Protein AF-A0A974BWC4-F1 (afdb_monomer_lite)

Structure (mmCIF, N/CA/C/O backbone):
data_AF-A0A974BWC4-F1
#
_entry.id   AF-A0A974BWC4-F1
#
loop_
_atom_site.group_PDB
_atom_site.id
_atom_site.type_symbol
_atom_site.label_atom_id
_atom_site.label_alt_id
_atom_site.label_comp_id
_atom_site.label_asym_id
_atom_site.label_entity_id
_atom_site.label_seq_id
_atom_site.pdbx_PDB_ins_code
_atom_site.Cartn_x
_atom_site.Cartn_y
_atom_site.Cartn_z
_atom_site.occupancy
_atom_site.B_iso_or_equiv
_atom_site.auth_seq_id
_atom_site.auth_comp_id
_atom_site.auth_asym_id
_atom_site.auth_atom_id
_atom_site.pdbx_PDB_model_num
ATOM 1 N N . MET A 1 1 ? 70.464 2.703 -86.699 1.00 44.09 1 MET A N 1
ATOM 2 C CA . MET A 1 1 ? 68.993 2.586 -86.662 1.00 44.09 1 MET A CA 1
ATOM 3 C C . MET A 1 1 ? 68.483 3.579 -85.635 1.00 44.09 1 MET A C 1
ATOM 5 O O . MET A 1 1 ? 68.613 3.323 -84.447 1.00 44.09 1 MET A O 1
ATOM 9 N N . SER A 1 2 ? 68.046 4.755 -86.088 1.00 45.66 2 SER A N 1
ATOM 10 C CA . SER A 1 2 ? 67.617 5.849 -85.210 1.00 45.66 2 SER A CA 1
ATOM 11 C C . SER A 1 2 ? 66.142 5.680 -84.870 1.00 45.66 2 SER A C 1
ATOM 13 O O . SER A 1 2 ? 65.290 5.833 -85.742 1.00 45.66 2 SER A O 1
ATOM 15 N N . THR A 1 3 ? 65.837 5.342 -83.621 1.00 51.97 3 THR A N 1
ATOM 16 C CA . THR A 1 3 ? 64.478 5.439 -83.084 1.00 51.97 3 THR A CA 1
ATOM 17 C C . THR A 1 3 ? 64.172 6.916 -82.838 1.00 51.97 3 THR A C 1
ATOM 19 O O . THR A 1 3 ? 64.911 7.608 -82.138 1.00 51.97 3 THR A O 1
ATOM 22 N N . SER A 1 4 ? 63.126 7.440 -83.480 1.00 52.19 4 SER A N 1
ATOM 23 C CA . SER A 1 4 ? 62.773 8.856 -83.370 1.00 52.19 4 SER A CA 1
ATOM 24 C C . SER A 1 4 ? 62.339 9.200 -81.934 1.00 52.19 4 SER A C 1
ATOM 26 O O . SER A 1 4 ? 61.523 8.486 -81.354 1.00 52.19 4 SER A O 1
ATOM 28 N N . PRO A 1 5 ? 62.799 10.318 -81.348 1.00 60.38 5 PRO A N 1
ATOM 29 C CA . PRO A 1 5 ? 62.478 10.709 -79.968 1.00 60.38 5 PRO A CA 1
ATOM 30 C C . PRO A 1 5 ? 60.967 10.884 -79.703 1.00 60.38 5 PRO A C 1
ATOM 32 O O . PRO A 1 5 ? 60.511 10.722 -78.574 1.00 60.38 5 PRO A O 1
ATOM 35 N N . LEU A 1 6 ? 60.176 11.126 -80.754 1.00 60.62 6 LEU A N 1
ATOM 36 C CA . LEU A 1 6 ? 58.713 11.235 -80.708 1.00 60.62 6 LEU A CA 1
ATOM 37 C C . LEU A 1 6 ? 57.998 9.904 -80.402 1.00 60.62 6 LEU A C 1
ATOM 39 O O . LEU A 1 6 ? 56.981 9.910 -79.712 1.00 60.62 6 LEU A O 1
ATOM 43 N N . THR A 1 7 ? 58.523 8.756 -80.848 1.00 62.34 7 THR A N 1
ATOM 44 C CA . THR A 1 7 ? 57.882 7.450 -80.591 1.00 62.34 7 THR A CA 1
ATOM 45 C C . THR A 1 7 ? 58.088 6.992 -79.147 1.00 62.34 7 THR A C 1
ATOM 47 O O . THR A 1 7 ? 57.195 6.394 -78.554 1.00 62.34 7 THR A O 1
ATOM 50 N N . ASN A 1 8 ? 59.225 7.342 -78.537 1.00 69.75 8 ASN A N 1
ATOM 51 C CA . ASN A 1 8 ? 59.500 7.037 -77.130 1.00 69.75 8 ASN A CA 1
ATOM 52 C C . ASN A 1 8 ? 58.633 7.876 -76.174 1.00 69.75 8 ASN A C 1
ATOM 54 O O . ASN A 1 8 ? 58.167 7.354 -75.163 1.00 69.75 8 ASN A O 1
ATOM 58 N N . GLY A 1 9 ? 58.365 9.143 -76.516 1.00 76.12 9 GLY A N 1
ATOM 59 C CA . GLY A 1 9 ? 57.452 10.004 -75.754 1.00 76.12 9 GLY A CA 1
ATOM 60 C C . GLY A 1 9 ? 56.001 9.512 -75.790 1.00 76.12 9 GLY A C 1
ATOM 61 O O . GLY A 1 9 ? 55.347 9.458 -74.751 1.00 76.12 9 GLY A O 1
ATOM 62 N N . SER A 1 10 ? 55.527 9.075 -76.962 1.00 82.69 10 SER A N 1
ATOM 63 C CA . SER A 1 10 ? 54.177 8.515 -77.137 1.00 82.69 10 SER A CA 1
ATOM 64 C C . SER A 1 10 ? 53.966 7.235 -76.321 1.00 82.69 10 SER A C 1
ATOM 66 O O . SER A 1 10 ? 52.969 7.109 -75.614 1.00 82.69 10 SER A O 1
ATOM 68 N N . ASN A 1 11 ? 54.927 6.307 -76.357 1.00 84.69 11 ASN A N 1
ATOM 69 C CA . ASN A 1 11 ? 54.848 5.050 -75.606 1.00 84.69 11 ASN A CA 1
ATOM 70 C C . ASN A 1 11 ? 54.889 5.278 -74.082 1.00 84.69 11 ASN A C 1
ATOM 72 O O . ASN A 1 11 ? 54.217 4.577 -73.326 1.00 84.69 11 ASN A O 1
ATOM 76 N N . HIS A 1 12 ? 55.654 6.274 -73.618 1.00 88.38 12 HIS A N 1
ATOM 77 C CA . HIS A 1 12 ? 55.712 6.633 -72.201 1.00 88.38 12 HIS A CA 1
ATOM 78 C C . HIS A 1 12 ? 54.396 7.249 -71.703 1.00 88.38 12 HIS A C 1
ATOM 80 O O . HIS A 1 12 ? 53.891 6.842 -70.659 1.00 88.38 12 HIS A O 1
ATOM 86 N N . LEU A 1 13 ? 53.806 8.166 -72.476 1.00 90.38 13 LEU A N 1
ATOM 87 C CA . LEU A 1 13 ? 52.485 8.737 -72.193 1.00 90.38 13 LEU A CA 1
ATOM 88 C C . LEU A 1 13 ? 51.403 7.660 -72.140 1.00 90.38 13 LEU A C 1
ATOM 90 O O . LEU A 1 13 ? 50.617 7.634 -71.200 1.00 90.38 13 LEU A O 1
ATOM 94 N N . GLN A 1 14 ? 51.407 6.724 -73.088 1.00 91.06 14 GLN A N 1
ATOM 95 C CA . GLN A 1 14 ? 50.444 5.627 -73.107 1.00 91.06 14 GLN A CA 1
ATOM 96 C C . GLN A 1 14 ? 50.583 4.709 -71.882 1.00 91.06 14 GLN A C 1
ATOM 98 O O . GLN A 1 14 ? 49.581 4.315 -71.290 1.00 91.06 14 GLN A O 1
ATOM 103 N N . SER A 1 15 ? 51.815 4.428 -71.442 1.00 92.62 15 SER A N 1
ATOM 104 C CA . SER A 1 15 ? 52.068 3.684 -70.201 1.00 92.62 15 SER A CA 1
ATOM 105 C C . SER A 1 15 ? 51.607 4.442 -68.950 1.00 92.62 15 SER A C 1
ATOM 107 O O . SER A 1 15 ? 51.102 3.823 -68.013 1.00 92.62 15 SER A O 1
ATOM 109 N N . LEU A 1 16 ? 51.761 5.770 -68.918 1.00 93.69 16 LEU A N 1
ATOM 110 C CA . LEU A 1 16 ? 51.269 6.601 -67.817 1.00 93.69 16 LEU A CA 1
ATOM 111 C C . LEU A 1 16 ? 49.738 6.647 -67.781 1.00 93.69 16 LEU A C 1
ATOM 113 O O . LEU A 1 16 ? 49.167 6.482 -66.707 1.00 93.69 16 LEU A O 1
ATOM 117 N N . CYS A 1 17 ? 49.080 6.809 -68.933 1.00 93.75 17 CYS A N 1
ATOM 118 C CA . CYS A 1 17 ? 47.621 6.768 -69.042 1.00 93.75 17 CYS A CA 1
ATOM 119 C C . CYS A 1 17 ? 47.066 5.425 -68.561 1.00 93.75 17 CYS A C 1
ATOM 121 O O . CYS A 1 17 ? 46.197 5.405 -67.697 1.00 93.75 17 CYS A O 1
ATOM 123 N N . HIS A 1 18 ? 47.642 4.312 -69.021 1.00 94.44 18 HIS A N 1
ATOM 124 C CA . HIS A 1 18 ? 47.215 2.981 -68.594 1.00 94.44 18 HIS A CA 1
ATOM 125 C C . HIS A 1 18 ? 47.387 2.778 -67.080 1.00 94.44 18 HIS A C 1
ATOM 127 O O . HIS A 1 18 ? 46.507 2.239 -66.413 1.00 94.44 18 HIS A O 1
ATOM 133 N N . ARG A 1 19 ? 48.504 3.231 -66.500 1.00 95.75 19 ARG A N 1
ATOM 134 C CA . ARG A 1 19 ? 48.738 3.110 -65.053 1.00 95.75 19 ARG A CA 1
ATOM 135 C C . ARG A 1 19 ? 47.760 3.959 -64.246 1.00 95.75 19 ARG A C 1
ATOM 137 O O . ARG A 1 19 ? 47.291 3.525 -63.201 1.00 95.75 19 ARG A O 1
ATOM 144 N N . LEU A 1 20 ? 47.445 5.160 -64.731 1.00 95.81 20 LEU A N 1
ATOM 145 C CA . LEU A 1 20 ? 46.429 6.015 -64.122 1.00 95.81 20 LEU A CA 1
ATOM 146 C C . LEU A 1 20 ? 45.052 5.343 -64.159 1.00 95.81 20 LEU A C 1
ATOM 148 O O . LEU A 1 20 ? 44.360 5.335 -63.144 1.00 95.81 20 LEU A O 1
ATOM 152 N N . GLU A 1 21 ? 44.682 4.723 -65.278 1.00 96.00 21 GLU A N 1
ATOM 153 C CA . GLU A 1 21 ? 43.435 3.962 -65.416 1.00 96.00 21 GLU A CA 1
ATOM 154 C C . GLU A 1 21 ? 43.367 2.771 -64.443 1.00 96.00 21 GLU A C 1
ATOM 156 O O . GLU A 1 21 ? 42.362 2.595 -63.752 1.00 96.00 21 GLU A O 1
ATOM 161 N N . GLU A 1 22 ? 44.449 2.002 -64.298 1.00 95.62 22 GLU A N 1
ATOM 162 C CA . GLU A 1 22 ? 44.551 0.919 -63.306 1.00 95.62 22 GLU A CA 1
ATOM 163 C C . GLU A 1 22 ? 44.408 1.437 -61.870 1.00 95.62 22 GLU A C 1
ATOM 165 O O . GLU A 1 22 ? 43.676 0.865 -61.062 1.00 95.62 22 GLU A O 1
ATOM 170 N N . THR A 1 23 ? 45.063 2.553 -61.536 1.00 96.06 23 THR A N 1
ATOM 171 C CA . THR A 1 23 ? 44.943 3.136 -60.192 1.00 96.06 23 THR A CA 1
ATOM 172 C C . THR A 1 23 ? 43.551 3.699 -59.921 1.00 96.06 23 THR A C 1
ATOM 174 O O . THR A 1 23 ? 43.025 3.494 -58.830 1.00 96.06 23 THR A O 1
ATOM 177 N N . ASN A 1 24 ? 42.920 4.347 -60.904 1.00 96.50 24 ASN A N 1
ATOM 178 C CA . ASN A 1 24 ? 41.569 4.889 -60.768 1.00 96.50 24 ASN A CA 1
ATOM 179 C C . ASN A 1 24 ? 40.536 3.775 -60.602 1.00 96.50 24 ASN A C 1
ATOM 181 O O . ASN A 1 24 ? 39.655 3.877 -59.753 1.00 96.50 24 ASN A O 1
ATOM 185 N N . THR A 1 25 ? 40.653 2.697 -61.378 1.00 96.56 25 THR A N 1
ATOM 186 C CA . THR A 1 25 ? 39.760 1.540 -61.241 1.00 96.56 25 THR A CA 1
ATOM 187 C C . THR A 1 25 ? 39.942 0.855 -59.888 1.00 96.56 25 THR A C 1
ATOM 189 O O . THR A 1 25 ? 38.950 0.580 -59.218 1.00 96.56 25 THR A O 1
ATOM 192 N N . ALA A 1 26 ? 41.180 0.657 -59.425 1.00 96.75 26 ALA A N 1
ATOM 193 C CA . ALA A 1 26 ? 41.449 0.101 -58.098 1.00 96.75 26 ALA A CA 1
ATOM 194 C C . ALA A 1 26 ? 40.923 0.992 -56.957 1.00 96.75 26 ALA A C 1
ATOM 196 O O . ALA A 1 26 ? 40.383 0.481 -55.976 1.00 96.75 26 ALA A O 1
ATOM 197 N N . LEU A 1 27 ? 41.050 2.317 -57.085 1.00 97.44 27 LEU A N 1
ATOM 198 C CA . LEU A 1 27 ? 40.520 3.273 -56.114 1.00 97.44 27 LEU A CA 1
ATOM 199 C C . LEU A 1 27 ? 38.988 3.234 -56.069 1.00 97.44 27 LEU A C 1
ATOM 201 O O . LEU A 1 27 ? 38.424 3.177 -54.982 1.00 97.44 27 LEU A O 1
ATOM 205 N N . LEU A 1 28 ? 38.321 3.203 -57.228 1.00 97.44 28 LEU A N 1
ATOM 206 C CA . LEU A 1 28 ? 36.863 3.079 -57.308 1.00 97.44 28 LEU A CA 1
ATOM 207 C C . LEU A 1 28 ? 36.367 1.807 -56.615 1.00 97.44 28 LEU A C 1
ATOM 209 O O . LEU A 1 28 ? 35.420 1.872 -55.837 1.00 97.44 28 LEU A O 1
ATOM 213 N N . TRP A 1 29 ? 37.029 0.669 -56.842 1.00 97.75 29 TRP A N 1
ATOM 214 C CA . TRP A 1 29 ? 36.691 -0.579 -56.153 1.00 97.75 29 TRP A CA 1
ATOM 215 C C . TRP A 1 29 ? 36.832 -0.464 -54.635 1.00 97.75 29 TRP A C 1
ATOM 217 O O . TRP A 1 29 ? 35.911 -0.848 -53.920 1.00 97.75 29 TRP A O 1
ATOM 227 N N . ARG A 1 30 ? 37.934 0.116 -54.142 1.00 97.56 30 ARG A N 1
ATOM 228 C CA . ARG A 1 30 ? 38.130 0.329 -52.699 1.00 97.56 30 ARG A CA 1
ATOM 229 C C . ARG A 1 30 ? 37.094 1.272 -52.101 1.00 97.56 30 ARG A C 1
ATOM 231 O O . ARG A 1 30 ? 36.567 0.977 -51.040 1.00 97.56 30 ARG A O 1
ATOM 238 N N . MET A 1 31 ? 36.771 2.366 -52.788 1.00 96.31 31 MET A N 1
ATOM 239 C CA . MET A 1 31 ? 35.741 3.300 -52.331 1.00 96.31 31 MET A CA 1
ATOM 240 C C . MET A 1 31 ? 34.374 2.623 -52.223 1.00 96.31 31 MET A C 1
ATOM 242 O O . MET A 1 31 ? 33.688 2.810 -51.224 1.00 96.31 31 MET A O 1
ATOM 246 N N . MET A 1 32 ? 33.992 1.812 -53.215 1.00 97.25 32 MET A N 1
ATOM 247 C CA . MET A 1 32 ? 32.733 1.062 -53.160 1.00 97.25 32 MET A CA 1
ATOM 248 C C . MET A 1 32 ? 32.726 0.036 -52.021 1.00 97.25 32 MET A C 1
ATOM 250 O O . MET A 1 32 ? 31.718 -0.110 -51.337 1.00 97.25 32 MET A O 1
ATOM 254 N N . GLU A 1 33 ? 33.841 -0.660 -51.793 1.00 97.44 33 GLU A N 1
ATOM 255 C CA . GLU A 1 33 ? 33.965 -1.634 -50.704 1.00 97.44 33 GLU A CA 1
ATOM 256 C C . GLU A 1 33 ? 33.894 -0.958 -49.324 1.00 97.44 33 GLU A C 1
ATOM 258 O O . GLU A 1 33 ? 33.175 -1.422 -48.437 1.00 97.44 33 GLU A O 1
ATOM 263 N N . GLU A 1 34 ? 34.580 0.173 -49.147 1.00 96.94 34 GLU A N 1
ATOM 264 C CA . GLU A 1 34 ? 34.519 0.979 -47.925 1.00 96.94 34 GLU A CA 1
ATOM 265 C C . GLU A 1 34 ? 33.111 1.535 -47.680 1.00 96.94 34 GLU A C 1
ATOM 267 O O . GLU A 1 34 ? 32.621 1.479 -46.550 1.00 96.94 34 GLU A O 1
ATOM 272 N N . GLU A 1 35 ? 32.430 2.017 -48.724 1.00 96.56 35 GLU A N 1
ATOM 273 C CA . GLU A 1 35 ? 31.045 2.481 -48.632 1.00 96.56 35 GLU A CA 1
ATOM 274 C C . GLU A 1 35 ? 30.103 1.339 -48.232 1.00 96.56 35 GLU A C 1
ATOM 276 O O . GLU A 1 35 ? 29.284 1.499 -47.323 1.00 96.56 35 GLU A O 1
ATOM 281 N N . GLU A 1 36 ? 30.249 0.157 -48.835 1.00 97.38 36 GLU A N 1
ATOM 282 C CA . GLU A 1 36 ? 29.443 -1.015 -48.496 1.00 97.38 36 GLU A CA 1
ATOM 283 C C . GLU A 1 36 ? 29.667 -1.454 -47.038 1.00 97.38 36 GLU A C 1
ATOM 285 O O . GLU A 1 36 ? 28.708 -1.748 -46.315 1.00 97.38 36 GLU A O 1
ATOM 290 N N . LEU A 1 37 ? 30.919 -1.465 -46.571 1.00 97.62 37 LEU A N 1
ATOM 291 C CA . LEU A 1 37 ? 31.260 -1.785 -45.183 1.00 97.62 37 LEU A CA 1
ATOM 292 C C . LEU A 1 37 ? 30.700 -0.747 -44.204 1.00 97.62 37 LEU A C 1
ATOM 294 O O . LEU A 1 37 ? 30.116 -1.120 -43.180 1.00 97.62 37 LEU A O 1
ATOM 298 N N . ALA A 1 38 ? 30.820 0.543 -44.523 1.00 95.81 38 ALA A N 1
ATOM 299 C CA . ALA A 1 38 ? 30.260 1.622 -43.719 1.00 95.81 38 ALA A CA 1
ATOM 300 C C . ALA A 1 38 ? 28.731 1.511 -43.630 1.00 95.81 38 ALA A C 1
ATOM 302 O O . ALA A 1 38 ? 28.163 1.626 -42.542 1.00 95.81 38 ALA A O 1
ATOM 303 N N . MET A 1 39 ? 28.062 1.205 -44.745 1.00 96.44 39 MET A N 1
ATOM 304 C CA . MET A 1 39 ? 26.608 1.068 -44.804 1.00 96.44 39 MET A CA 1
ATOM 305 C C . MET A 1 39 ? 26.117 -0.157 -44.015 1.00 96.44 39 MET A C 1
ATOM 307 O O . MET A 1 39 ? 25.152 -0.054 -43.252 1.00 96.44 39 MET A O 1
ATOM 311 N N . LYS A 1 40 ? 26.818 -1.298 -44.106 1.00 97.75 40 LYS A N 1
ATOM 312 C CA . LYS A 1 40 ? 26.546 -2.492 -43.281 1.00 97.75 40 LYS A CA 1
ATOM 313 C C . LYS A 1 40 ? 26.711 -2.201 -41.788 1.00 97.75 40 LYS A C 1
ATOM 315 O O . LYS A 1 40 ? 25.835 -2.557 -40.999 1.00 97.75 40 LYS A O 1
ATOM 320 N N . SER A 1 41 ? 27.793 -1.519 -41.409 1.00 97.56 41 SER A N 1
ATOM 321 C CA . SER A 1 41 ? 28.061 -1.121 -40.021 1.00 97.56 41 SER A CA 1
ATOM 322 C C . SER A 1 41 ? 26.977 -0.180 -39.481 1.00 97.56 41 SER A C 1
ATOM 324 O O . SER A 1 41 ? 26.390 -0.444 -38.428 1.00 97.56 41 SER A O 1
ATOM 326 N N . ALA A 1 42 ? 26.619 0.862 -40.240 1.00 95.56 42 ALA A N 1
ATOM 327 C CA . ALA A 1 42 ? 25.562 1.801 -39.872 1.00 95.56 42 ALA A CA 1
ATOM 328 C C . ALA A 1 42 ? 24.200 1.101 -39.720 1.00 95.56 42 ALA A C 1
ATOM 330 O O . ALA A 1 42 ? 23.501 1.305 -38.726 1.00 95.56 42 ALA A O 1
ATOM 331 N N . SER A 1 43 ? 23.838 0.211 -40.651 1.00 95.56 43 SER A N 1
ATOM 332 C CA . SER A 1 43 ? 22.598 -0.568 -40.559 1.00 95.56 43 SER A CA 1
ATOM 333 C C . SER A 1 43 ? 22.573 -1.475 -39.325 1.00 95.56 43 SER A C 1
ATOM 335 O O . SER A 1 43 ? 21.528 -1.614 -38.684 1.00 95.56 43 SER A O 1
ATOM 337 N N . GLN A 1 44 ? 23.701 -2.096 -38.972 1.00 97.12 44 GLN A N 1
ATOM 338 C CA . GLN A 1 44 ? 23.807 -2.930 -37.776 1.00 97.12 44 GLN A CA 1
ATOM 339 C C . GLN A 1 44 ? 23.624 -2.099 -36.500 1.00 97.12 44 GLN A C 1
ATOM 341 O O . GLN A 1 44 ? 22.870 -2.505 -35.612 1.00 97.12 44 GLN A O 1
ATOM 346 N N . GLN A 1 45 ? 24.265 -0.929 -36.422 1.00 95.94 45 GLN A N 1
ATOM 347 C CA . GLN A 1 45 ? 24.124 -0.006 -35.294 1.00 95.94 45 GLN A CA 1
ATOM 348 C C . GLN A 1 45 ? 22.678 0.479 -35.143 1.00 95.94 45 GLN A C 1
ATOM 350 O O . GLN A 1 45 ? 22.123 0.406 -34.047 1.00 95.94 45 GLN A O 1
ATOM 355 N N . LEU A 1 46 ? 22.018 0.885 -36.233 1.00 95.12 46 LEU A N 1
ATOM 356 C CA . LEU A 1 46 ? 20.601 1.271 -36.209 1.00 95.12 46 LEU A CA 1
ATOM 357 C C . LEU A 1 46 ? 19.703 0.130 -35.708 1.00 95.12 46 LEU A C 1
ATOM 359 O O . LEU A 1 46 ? 18.807 0.353 -34.891 1.00 95.12 46 LEU A O 1
ATOM 363 N N . GLY A 1 47 ? 19.981 -1.107 -36.130 1.00 95.31 47 GLY A N 1
ATOM 364 C CA . GLY A 1 47 ? 19.289 -2.292 -35.627 1.00 95.31 47 GLY A CA 1
ATOM 365 C C . GLY A 1 47 ? 19.470 -2.494 -34.118 1.00 95.31 47 GLY A C 1
ATOM 366 O O . GLY A 1 47 ? 18.513 -2.838 -33.424 1.00 95.31 47 GLY A O 1
ATOM 367 N N . GLN A 1 48 ? 20.671 -2.247 -33.588 1.00 94.00 48 GLN A N 1
ATOM 368 C CA . GLN A 1 48 ? 20.934 -2.304 -32.148 1.00 94.00 48 GLN A CA 1
ATOM 369 C C . GLN A 1 48 ? 20.196 -1.196 -31.391 1.00 94.00 48 GLN A C 1
ATOM 371 O O . GLN A 1 48 ? 19.524 -1.496 -30.406 1.00 94.00 48 GLN A O 1
ATOM 376 N N . TYR A 1 49 ? 20.245 0.052 -31.866 1.00 94.94 49 TYR A N 1
ATOM 377 C CA . TYR A 1 49 ? 19.522 1.165 -31.243 1.00 94.94 49 TYR A CA 1
ATOM 378 C C . TYR A 1 49 ? 18.012 0.925 -31.204 1.00 94.94 49 TYR A C 1
ATOM 380 O O . TYR A 1 49 ? 17.389 1.150 -30.168 1.00 94.94 49 TYR A O 1
ATOM 388 N N . SER A 1 50 ? 17.429 0.398 -32.285 1.00 94.75 50 SER A N 1
ATOM 389 C CA . SER A 1 50 ? 16.007 0.041 -32.323 1.00 94.75 50 SER A CA 1
ATOM 390 C C . SER A 1 50 ? 15.654 -1.012 -31.264 1.00 94.75 50 SER A C 1
ATOM 392 O O . SER A 1 50 ? 14.701 -0.834 -30.503 1.00 94.75 50 SER A O 1
ATOM 394 N N . ARG A 1 51 ? 16.457 -2.078 -31.138 1.00 94.00 51 ARG A N 1
ATOM 395 C CA . ARG A 1 51 ? 16.249 -3.113 -30.108 1.00 94.00 51 ARG A CA 1
ATOM 396 C C . ARG A 1 51 ? 16.384 -2.551 -28.698 1.00 94.00 51 ARG A C 1
ATOM 398 O O . ARG A 1 51 ? 15.537 -2.835 -27.855 1.00 94.00 51 ARG A O 1
ATOM 405 N N . THR A 1 52 ? 17.409 -1.742 -28.444 1.00 93.88 52 THR A N 1
ATOM 406 C CA . THR A 1 52 ? 17.616 -1.095 -27.141 1.00 93.88 52 THR A CA 1
ATOM 407 C C . THR A 1 52 ? 16.462 -0.156 -26.796 1.00 93.88 52 THR A C 1
ATOM 409 O O . THR A 1 52 ? 16.015 -0.141 -25.649 1.00 93.88 52 THR A O 1
ATOM 412 N N . GLY A 1 53 ? 15.927 0.575 -27.779 1.00 94.19 53 GLY A N 1
ATOM 413 C CA . GLY A 1 53 ? 14.731 1.402 -27.621 1.00 94.19 53 GLY A CA 1
ATOM 414 C C . GLY A 1 53 ? 13.514 0.582 -27.190 1.00 94.19 53 GLY A C 1
ATOM 415 O O . GLY A 1 53 ? 12.880 0.905 -26.187 1.00 94.19 53 GLY A O 1
ATOM 416 N N . ASN A 1 54 ? 13.257 -0.540 -27.866 1.00 95.56 54 ASN A N 1
ATOM 417 C CA . ASN A 1 54 ? 12.154 -1.444 -27.523 1.00 95.56 54 ASN A CA 1
ATOM 418 C C . ASN A 1 54 ? 12.309 -2.043 -26.116 1.00 95.56 54 ASN A C 1
ATOM 420 O O . ASN A 1 54 ? 11.347 -2.080 -25.351 1.00 95.56 54 ASN A O 1
ATOM 424 N N . ILE A 1 55 ? 13.520 -2.481 -25.750 1.00 95.00 55 ILE A N 1
ATOM 425 C CA . ILE A 1 55 ? 13.809 -3.006 -24.406 1.00 95.00 55 ILE A CA 1
ATOM 426 C C . ILE A 1 55 ? 13.567 -1.922 -23.352 1.00 95.00 55 ILE A C 1
ATOM 428 O O . ILE A 1 55 ? 12.917 -2.179 -22.342 1.00 95.00 55 ILE A O 1
ATOM 432 N N . SER A 1 56 ? 14.042 -0.700 -23.599 1.00 95.00 56 SER A N 1
ATOM 433 C CA . SER A 1 56 ? 13.858 0.427 -22.683 1.00 95.00 56 SER A CA 1
ATOM 434 C C . SER A 1 56 ? 12.376 0.740 -22.480 1.00 95.00 56 SER A C 1
ATOM 436 O O . SER A 1 56 ? 11.934 0.907 -21.345 1.00 95.00 56 SER A O 1
ATOM 438 N N . GLN A 1 57 ? 11.584 0.745 -23.555 1.00 97.00 57 GLN A N 1
ATOM 439 C CA . GLN A 1 57 ? 10.140 0.950 -23.476 1.00 97.00 57 GLN A CA 1
ATOM 440 C C . GLN A 1 57 ? 9.441 -0.168 -22.689 1.00 97.00 57 GLN A C 1
ATOM 442 O O . GLN A 1 57 ? 8.617 0.126 -21.825 1.00 97.00 57 GLN A O 1
ATOM 447 N N . ALA A 1 58 ? 9.808 -1.432 -22.922 1.00 95.19 58 ALA A N 1
ATOM 448 C CA . ALA A 1 58 ? 9.257 -2.567 -22.183 1.00 95.19 58 ALA A CA 1
ATOM 449 C C . ALA A 1 58 ? 9.573 -2.489 -20.677 1.00 95.19 58 ALA A C 1
ATOM 451 O O . ALA A 1 58 ? 8.700 -2.732 -19.840 1.00 95.19 58 ALA A O 1
ATOM 452 N N . VAL A 1 59 ? 10.799 -2.089 -20.317 1.00 96.25 59 VAL A N 1
ATOM 453 C CA . VAL A 1 59 ? 11.208 -1.878 -18.918 1.00 96.25 59 VAL A CA 1
ATOM 454 C C . VAL A 1 59 ? 10.413 -0.744 -18.274 1.00 96.25 59 VAL A C 1
ATOM 456 O O . VAL A 1 59 ? 9.986 -0.880 -17.127 1.00 96.25 59 VAL A O 1
ATOM 459 N N . LEU A 1 60 ? 10.187 0.359 -18.995 1.00 97.12 60 LEU A N 1
ATOM 460 C CA . LEU A 1 60 ? 9.375 1.471 -18.499 1.00 97.12 60 LEU A CA 1
ATOM 461 C C . LEU A 1 60 ? 7.924 1.042 -18.260 1.00 97.12 60 LEU A C 1
ATOM 463 O O . LEU A 1 60 ? 7.407 1.287 -17.172 1.00 97.12 60 LEU A O 1
ATOM 467 N N . SER A 1 61 ? 7.304 0.331 -19.207 1.00 97.81 61 SER A N 1
ATOM 468 C CA . SER A 1 61 ? 5.939 -0.178 -19.023 1.00 97.81 61 SER A CA 1
ATOM 469 C C . SER A 1 61 ? 5.842 -1.173 -17.868 1.00 97.81 61 SER A C 1
ATOM 471 O O . SER A 1 61 ? 4.912 -1.108 -17.071 1.00 97.81 61 SER A O 1
ATOM 473 N N . TRP A 1 62 ? 6.828 -2.064 -17.719 1.00 96.75 62 TRP A N 1
ATOM 474 C CA . TRP A 1 62 ? 6.853 -3.013 -16.607 1.00 96.75 62 TRP A CA 1
ATOM 475 C C . TRP A 1 62 ? 6.974 -2.296 -15.259 1.00 96.75 62 TRP A C 1
ATOM 477 O O . TRP A 1 62 ? 6.249 -2.626 -14.322 1.00 96.75 62 TRP A O 1
ATOM 487 N N . ARG A 1 63 ? 7.839 -1.277 -15.167 1.00 97.81 63 ARG A N 1
ATOM 488 C CA . ARG A 1 63 ? 7.973 -0.444 -13.965 1.00 97.81 63 ARG A CA 1
ATOM 489 C C . ARG A 1 63 ? 6.657 0.244 -13.612 1.00 97.81 63 ARG A C 1
ATOM 491 O O . ARG A 1 63 ? 6.290 0.269 -12.441 1.00 97.81 63 ARG A O 1
ATOM 498 N N . GLU A 1 64 ? 5.967 0.801 -14.600 1.00 98.25 64 GLU A N 1
ATOM 499 C CA . GLU A 1 64 ? 4.683 1.465 -14.387 1.00 98.25 64 GLU A CA 1
ATOM 500 C C . GLU A 1 64 ? 3.629 0.486 -13.857 1.00 98.25 64 GLU A C 1
ATOM 502 O O . GLU A 1 64 ? 2.979 0.780 -12.853 1.00 98.25 64 GLU A O 1
ATOM 507 N N . CYS A 1 65 ? 3.527 -0.713 -14.442 1.00 97.81 65 CYS A N 1
ATOM 508 C CA . CYS A 1 65 ? 2.646 -1.764 -13.929 1.00 97.81 65 CYS A CA 1
ATOM 509 C C . CYS A 1 65 ? 2.977 -2.130 -12.475 1.00 97.81 65 CYS A C 1
ATOM 511 O O . CYS A 1 65 ? 2.084 -2.157 -11.634 1.00 97.81 65 CYS A O 1
ATOM 513 N N . GLN A 1 66 ? 4.258 -2.331 -12.147 1.00 96.62 66 GLN A N 1
ATOM 514 C CA . GLN A 1 66 ? 4.684 -2.635 -10.775 1.00 96.62 66 GLN A CA 1
ATOM 515 C C . GLN A 1 66 ? 4.306 -1.525 -9.789 1.00 96.62 66 GLN A C 1
ATOM 517 O O . GLN A 1 66 ? 3.860 -1.796 -8.674 1.00 96.62 66 GLN A O 1
ATOM 522 N N . GLN A 1 67 ? 4.453 -0.263 -10.196 1.00 97.56 67 GLN A N 1
ATOM 523 C CA . GLN A 1 67 ? 4.062 0.872 -9.368 1.00 97.56 67 GLN A CA 1
ATOM 524 C C . GLN A 1 67 ? 2.545 0.911 -9.145 1.00 97.56 67 GLN A C 1
ATOM 526 O O . GLN A 1 67 ? 2.100 1.175 -8.027 1.00 97.56 67 GLN A O 1
ATOM 531 N N . GLN A 1 68 ? 1.750 0.635 -10.180 1.00 98.12 68 GLN A N 1
ATOM 532 C CA . GLN A 1 68 ? 0.292 0.585 -10.074 1.00 98.12 68 GLN A CA 1
ATOM 533 C C . GLN A 1 68 ? -0.180 -0.562 -9.171 1.00 98.12 68 GLN A C 1
ATOM 535 O O . GLN A 1 68 ? -1.051 -0.350 -8.325 1.00 98.12 68 GLN A O 1
ATOM 540 N N . ASP A 1 69 ? 0.423 -1.745 -9.292 1.00 97.50 69 ASP A N 1
ATOM 541 C CA . ASP A 1 69 ? 0.104 -2.901 -8.451 1.00 97.50 69 ASP A CA 1
ATOM 542 C C . ASP A 1 69 ? 0.439 -2.626 -6.982 1.00 97.50 69 ASP A C 1
ATOM 544 O O . ASP A 1 69 ? -0.418 -2.781 -6.110 1.00 97.50 69 ASP A O 1
ATOM 548 N N . ALA A 1 70 ? 1.632 -2.089 -6.707 1.00 95.69 70 ALA A N 1
ATOM 549 C CA . ALA A 1 70 ? 2.018 -1.694 -5.355 1.00 95.69 70 ALA A CA 1
ATOM 550 C C . ALA A 1 70 ? 1.054 -0.649 -4.765 1.00 95.69 70 ALA A C 1
ATOM 552 O O . ALA A 1 70 ? 0.646 -0.750 -3.607 1.00 95.69 70 ALA A O 1
ATOM 553 N N . GLN A 1 71 ? 0.629 0.342 -5.556 1.00 98.31 71 GLN A N 1
ATOM 554 C CA . GLN A 1 71 ? -0.367 1.323 -5.115 1.00 98.31 71 GLN A CA 1
ATOM 555 C C . GLN A 1 71 ? -1.727 0.688 -4.820 1.00 98.31 71 GLN A C 1
ATOM 557 O O . GLN A 1 71 ? -2.392 1.085 -3.862 1.00 98.31 71 GLN A O 1
ATOM 562 N N . LYS A 1 72 ? -2.156 -0.283 -5.627 1.00 98.31 72 LYS A N 1
ATOM 563 C CA . LYS A 1 72 ? -3.412 -1.007 -5.420 1.00 98.31 72 LYS A CA 1
ATOM 564 C C . LYS A 1 72 ? -3.377 -1.815 -4.126 1.00 98.31 72 LYS A C 1
ATOM 566 O O . LYS A 1 72 ? -4.349 -1.786 -3.374 1.00 98.31 72 LYS A O 1
ATOM 571 N N . ASP A 1 73 ? -2.267 -2.481 -3.841 1.00 97.56 73 ASP A N 1
ATOM 572 C CA . ASP A 1 73 ? -2.110 -3.256 -2.612 1.00 97.56 73 ASP A CA 1
ATOM 573 C C . ASP A 1 73 ? -2.050 -2.357 -1.373 1.00 97.56 73 ASP A C 1
ATOM 575 O O . ASP A 1 73 ? -2.713 -2.643 -0.376 1.00 97.56 73 ASP A O 1
ATOM 579 N N . LEU A 1 74 ? -1.372 -1.207 -1.458 1.00 98.12 74 LEU A N 1
ATOM 580 C CA . LEU A 1 74 ? -1.390 -0.205 -0.387 1.00 98.12 74 LEU A CA 1
ATOM 581 C C . LEU A 1 74 ? -2.801 0.328 -0.101 1.00 98.12 74 LEU A C 1
ATOM 583 O O . LEU A 1 74 ? -3.148 0.528 1.064 1.00 98.12 74 LEU A O 1
ATOM 587 N N . ARG A 1 75 ? -3.627 0.546 -1.133 1.00 98.38 75 ARG A N 1
ATOM 588 C CA . ARG A 1 75 ? -5.028 0.969 -0.951 1.00 98.38 75 ARG A CA 1
ATOM 589 C C . ARG A 1 75 ? -5.847 -0.101 -0.238 1.00 98.38 75 ARG A C 1
ATOM 591 O O . ARG A 1 75 ? -6.480 0.211 0.763 1.00 98.38 75 ARG A O 1
ATOM 598 N N . LYS A 1 76 ? -5.750 -1.360 -0.673 1.00 98.38 76 LYS A N 1
ATOM 599 C CA . LYS A 1 76 ? -6.441 -2.481 -0.014 1.00 98.38 76 LYS A CA 1
ATOM 600 C C . LYS A 1 76 ? -6.041 -2.625 1.453 1.00 98.38 76 LYS A C 1
ATOM 602 O O . LYS A 1 76 ? -6.899 -2.814 2.306 1.00 98.38 76 LYS A O 1
ATOM 607 N N . LEU A 1 77 ? -4.745 -2.528 1.760 1.00 97.88 77 LEU A N 1
ATOM 608 C CA . LEU A 1 77 ? -4.261 -2.608 3.142 1.00 97.88 77 LEU A CA 1
ATOM 609 C C . LEU A 1 77 ? -4.787 -1.452 3.997 1.00 97.88 77 LEU A C 1
ATOM 611 O O . LEU A 1 77 ? -5.111 -1.651 5.168 1.00 97.88 77 LEU A O 1
ATOM 615 N N . ARG A 1 78 ? -4.892 -0.249 3.422 1.00 98.12 78 ARG A N 1
ATOM 616 C CA . ARG A 1 78 ? -5.487 0.901 4.105 1.00 98.12 78 ARG A CA 1
ATOM 617 C C . ARG A 1 78 ? -6.964 0.661 4.412 1.00 98.12 78 ARG A C 1
ATOM 619 O O . ARG A 1 78 ? -7.352 0.831 5.561 1.00 98.12 78 ARG A O 1
ATOM 626 N N . GLU A 1 79 ? -7.741 0.214 3.430 1.00 98.31 79 GLU A N 1
ATOM 627 C CA . GLU A 1 79 ? -9.168 -0.102 3.590 1.00 98.31 79 GLU A CA 1
ATOM 628 C C . GLU A 1 79 ? -9.381 -1.170 4.676 1.00 98.31 79 GLU A C 1
ATOM 630 O O . GLU A 1 79 ? -10.124 -0.947 5.627 1.00 98.31 79 GLU A O 1
ATOM 635 N N . GLN A 1 80 ? -8.630 -2.275 4.626 1.00 98.00 80 GLN A N 1
ATOM 636 C CA . GLN A 1 80 ? -8.693 -3.334 5.643 1.00 98.00 80 GLN A CA 1
ATOM 637 C C . GLN A 1 80 ? -8.351 -2.827 7.050 1.00 98.00 80 GLN A C 1
ATOM 639 O O . GLN A 1 80 ? -8.978 -3.216 8.039 1.00 98.00 80 GLN A O 1
ATOM 644 N N . ARG A 1 81 ? -7.344 -1.953 7.165 1.00 97.50 81 ARG A N 1
ATOM 645 C CA . ARG A 1 81 ? -6.978 -1.341 8.446 1.00 97.50 81 ARG A CA 1
ATOM 646 C C . ARG A 1 81 ? -8.095 -0.436 8.957 1.00 97.50 81 ARG A C 1
ATOM 648 O O . ARG A 1 81 ? -8.387 -0.468 10.149 1.00 97.50 81 ARG A O 1
ATOM 655 N N . GLU A 1 82 ? -8.695 0.372 8.090 1.00 98.12 82 GLU A N 1
ATOM 656 C CA . GLU A 1 82 ? -9.796 1.267 8.450 1.00 98.12 82 GLU A CA 1
ATOM 657 C C . GLU A 1 82 ? -11.025 0.484 8.922 1.00 98.12 82 GLU A C 1
ATOM 659 O O . GLU A 1 82 ? -11.571 0.807 9.976 1.00 98.12 82 GLU A O 1
ATOM 664 N N . GLU A 1 83 ? -11.398 -0.588 8.222 1.00 98.12 83 GLU A N 1
ATOM 665 C CA . GLU A 1 83 ? -12.474 -1.499 8.630 1.00 98.12 83 GLU A CA 1
ATOM 666 C C . GLU A 1 83 ? -12.198 -2.120 10.007 1.00 98.12 83 GLU A C 1
ATOM 668 O O . GLU A 1 83 ? -13.056 -2.100 10.892 1.00 98.12 83 GLU A O 1
ATOM 673 N N . CYS A 1 84 ? -10.975 -2.610 10.234 1.00 98.00 84 CYS A N 1
ATOM 674 C CA . CYS A 1 84 ? -10.573 -3.183 11.518 1.00 98.00 84 CYS A CA 1
ATOM 675 C C . CYS A 1 84 ? -10.626 -2.147 12.653 1.00 98.00 84 CYS A C 1
ATOM 677 O O . CYS A 1 84 ? -11.176 -2.413 13.724 1.00 98.00 84 CYS A O 1
ATOM 679 N N . LEU A 1 85 ? -10.116 -0.934 12.417 1.00 98.06 85 LEU A N 1
ATOM 680 C CA . LEU A 1 85 ? -10.164 0.156 13.393 1.00 98.06 85 LEU A CA 1
ATOM 681 C C . LEU A 1 85 ? -11.601 0.572 13.719 1.00 98.06 85 LEU A C 1
ATOM 683 O O . LEU A 1 85 ? -11.907 0.841 14.880 1.00 98.06 85 LEU A O 1
ATOM 687 N N . GLN A 1 86 ? -12.488 0.618 12.724 1.00 98.12 86 GLN A N 1
ATOM 688 C CA . GLN A 1 86 ? -13.909 0.882 12.949 1.00 98.12 86 GLN A CA 1
ATOM 689 C C . GLN A 1 86 ? -14.555 -0.231 13.783 1.00 98.12 86 GLN A C 1
ATOM 691 O O . GLN A 1 86 ? -15.240 0.070 14.760 1.00 98.12 86 GLN A O 1
ATOM 696 N N . GLY A 1 87 ? -14.272 -1.499 13.471 1.00 98.06 87 GLY A N 1
ATOM 697 C CA . GLY A 1 87 ? -14.743 -2.643 14.254 1.00 98.06 87 GLY A CA 1
ATOM 698 C C . GLY A 1 87 ? -14.300 -2.580 15.719 1.00 98.06 87 GLY A C 1
ATOM 699 O O . GLY A 1 87 ? -15.124 -2.714 16.623 1.00 98.06 87 GLY A O 1
ATOM 700 N N . LEU A 1 88 ? -13.021 -2.287 15.968 1.00 98.00 88 LEU A N 1
ATOM 701 C CA . LEU A 1 88 ? -12.484 -2.127 17.324 1.00 98.00 88 LEU A CA 1
ATOM 702 C C . LEU A 1 88 ? -13.121 -0.947 18.070 1.00 98.00 88 LEU A C 1
ATOM 704 O O . LEU A 1 88 ? -13.432 -1.065 19.253 1.00 98.00 88 LEU A O 1
ATOM 708 N N . ARG A 1 89 ? -13.367 0.182 17.393 1.00 98.25 89 ARG A N 1
ATOM 709 C CA . ARG A 1 89 ? -14.063 1.330 17.999 1.00 98.25 89 ARG A CA 1
ATOM 710 C C . ARG A 1 89 ? -15.474 0.966 18.449 1.00 98.25 89 ARG A C 1
ATOM 712 O O . ARG A 1 89 ? -15.853 1.330 19.560 1.00 98.25 89 ARG A O 1
ATOM 719 N N . LEU A 1 90 ? -16.221 0.231 17.627 1.00 98.25 90 LEU A N 1
ATOM 720 C CA . LEU A 1 90 ? -17.562 -0.239 17.983 1.00 98.25 90 LEU A CA 1
ATOM 721 C C . LEU A 1 90 ? -17.526 -1.202 19.178 1.00 98.25 90 LEU A C 1
ATOM 723 O O . LEU A 1 90 ? -18.355 -1.091 20.076 1.00 98.25 90 LEU A O 1
ATOM 727 N N . GLN A 1 91 ? -16.538 -2.099 19.239 1.00 97.88 91 GLN A N 1
ATOM 728 C CA . GLN A 1 91 ? -16.363 -3.001 20.385 1.00 97.88 91 GLN A CA 1
ATOM 729 C C . GLN A 1 91 ? -16.042 -2.247 21.680 1.00 97.88 91 GLN A C 1
ATOM 731 O O . GLN A 1 91 ? -16.609 -2.555 22.726 1.00 97.88 91 GLN A O 1
ATOM 736 N N . ILE A 1 92 ? -15.172 -1.234 21.617 1.00 98.19 92 ILE A N 1
ATOM 737 C CA . ILE A 1 92 ? -14.864 -0.379 22.772 1.00 98.19 92 ILE A CA 1
ATOM 738 C C . ILE A 1 92 ? -16.118 0.371 23.231 1.00 98.19 92 ILE A C 1
ATOM 740 O O . ILE A 1 92 ? -16.377 0.443 24.429 1.00 98.19 92 ILE A O 1
ATOM 744 N N . GLN A 1 93 ? -16.913 0.906 22.300 1.00 98.31 93 GLN A N 1
ATOM 745 C CA . GLN A 1 93 ? -18.175 1.573 22.631 1.00 98.31 93 GLN A CA 1
ATOM 746 C C . GLN A 1 93 ? -19.151 0.621 23.328 1.00 98.31 93 GLN A C 1
ATOM 748 O O . GLN A 1 93 ? -19.645 0.956 24.402 1.00 98.31 93 GLN A O 1
ATOM 753 N N . ALA A 1 94 ? -19.352 -0.583 22.788 1.00 98.06 94 ALA A N 1
ATOM 754 C CA . ALA A 1 94 ? -20.208 -1.594 23.405 1.00 98.06 94 ALA A CA 1
ATOM 755 C C . ALA A 1 94 ? -19.731 -1.970 24.821 1.00 98.06 94 ALA A C 1
ATOM 757 O O . ALA A 1 94 ? -20.524 -1.985 25.760 1.00 98.06 94 ALA A O 1
ATOM 758 N N . CYS A 1 95 ? -18.425 -2.188 25.001 1.00 98.00 95 CYS A N 1
ATOM 759 C CA . CYS A 1 95 ? -17.833 -2.492 26.306 1.00 98.00 95 CYS A CA 1
ATOM 760 C C . CYS A 1 95 ? -18.020 -1.339 27.310 1.00 98.00 95 CYS A C 1
ATOM 762 O O . CYS A 1 95 ? -18.360 -1.564 28.470 1.00 98.00 95 CYS A O 1
ATOM 764 N N . ASN A 1 96 ? -17.860 -0.089 26.867 1.00 98.25 96 ASN A N 1
ATOM 765 C CA . ASN A 1 96 ? -18.084 1.084 27.712 1.00 98.25 96 ASN A CA 1
ATOM 766 C C . ASN A 1 96 ? -19.553 1.221 28.135 1.00 98.25 96 ASN A C 1
ATOM 768 O O . ASN A 1 96 ? -19.829 1.567 29.284 1.00 98.25 96 ASN A O 1
ATOM 772 N N . GLU A 1 97 ? -20.500 0.931 27.240 1.00 98.38 97 GLU A N 1
ATOM 773 C CA . GLU A 1 97 ? -21.924 0.909 27.585 1.00 98.38 97 GLU A CA 1
ATOM 774 C C . GLU A 1 97 ? -22.242 -0.175 28.621 1.00 98.38 97 GLU A C 1
ATOM 776 O O . GLU A 1 97 ? -22.966 0.081 29.586 1.00 98.38 97 GLU A O 1
ATOM 781 N N . GLU A 1 98 ? -21.687 -1.377 28.457 1.00 98.12 98 GLU A N 1
ATOM 782 C CA . GLU A 1 98 ? -21.830 -2.465 29.428 1.00 98.12 98 GLU A CA 1
ATOM 783 C C . GLU A 1 98 ? -21.233 -2.093 30.788 1.00 98.12 98 GLU A C 1
ATOM 785 O O . GLU A 1 98 ? -21.875 -2.304 31.822 1.00 98.12 98 GLU A O 1
ATOM 790 N N . LEU A 1 99 ? -20.051 -1.472 30.794 1.00 98.19 99 LEU A N 1
ATOM 791 C CA . LEU A 1 99 ? -19.404 -0.967 32.001 1.00 98.19 99 LEU A CA 1
ATOM 792 C C . LEU A 1 99 ? -20.288 0.063 32.713 1.00 98.19 99 LEU A C 1
ATOM 794 O O . LEU A 1 99 ? -20.487 -0.040 33.923 1.00 98.19 99 LEU A O 1
ATOM 798 N N . HIS A 1 100 ? -20.851 1.029 31.982 1.00 98.25 100 HIS A N 1
ATOM 799 C CA . HIS A 1 100 ? -21.752 2.022 32.566 1.00 98.25 100 HIS A CA 1
ATOM 800 C C . HIS A 1 100 ? -23.014 1.385 33.150 1.00 98.25 100 HIS A C 1
ATOM 802 O O . HIS A 1 100 ? -23.371 1.681 34.291 1.00 98.25 100 HIS A O 1
ATOM 808 N N . ARG A 1 101 ? -23.647 0.439 32.447 1.00 98.19 101 ARG A N 1
ATOM 809 C CA . ARG A 1 101 ? -24.808 -0.295 32.986 1.00 98.19 101 ARG A CA 1
ATOM 810 C C . ARG A 1 101 ? -24.452 -1.072 34.253 1.00 98.19 101 ARG A C 1
ATOM 812 O O . ARG A 1 101 ? -25.224 -1.083 35.213 1.00 98.19 101 ARG A O 1
ATOM 819 N N . ALA A 1 102 ? -23.287 -1.717 34.279 1.00 97.50 102 ALA A N 1
ATOM 820 C CA . ALA A 1 102 ? -22.806 -2.431 35.456 1.00 97.50 102 ALA A CA 1
ATOM 821 C C . ALA A 1 102 ? -22.558 -1.478 36.638 1.00 97.50 102 ALA A C 1
ATOM 823 O O . ALA A 1 102 ? -22.953 -1.782 37.764 1.00 97.50 102 ALA A O 1
ATOM 824 N N . GLN A 1 103 ? -21.969 -0.306 36.384 1.00 98.06 103 GLN A N 1
ATOM 825 C CA . GLN A 1 103 ? -21.758 0.736 37.392 1.00 98.06 103 GLN A CA 1
ATOM 826 C C . GLN A 1 103 ? -23.079 1.256 37.968 1.00 98.06 103 GLN A C 1
ATOM 828 O O . GLN A 1 103 ? -23.220 1.322 39.190 1.00 98.06 103 GLN A O 1
ATOM 833 N N . GLU A 1 104 ? -24.069 1.555 37.124 1.00 98.31 104 GLU A N 1
ATOM 834 C CA . GLU A 1 104 ? -25.403 1.963 37.580 1.00 98.31 104 GLU A CA 1
ATOM 835 C C . GLU A 1 104 ? -26.055 0.893 38.462 1.00 98.31 104 GLU A C 1
ATOM 837 O O . GLU A 1 104 ? -26.622 1.198 39.512 1.00 98.31 104 GLU A O 1
ATOM 842 N N . ASN A 1 105 ? -25.965 -0.378 38.063 1.00 97.81 105 ASN A N 1
ATOM 843 C CA . ASN A 1 105 ? -26.521 -1.483 38.840 1.00 97.81 105 ASN A CA 1
ATOM 844 C C . ASN A 1 105 ? -25.831 -1.631 40.200 1.00 97.81 105 ASN A C 1
ATOM 846 O O . ASN A 1 105 ? -26.511 -1.814 41.209 1.00 97.81 105 ASN A O 1
ATOM 850 N N . LEU A 1 106 ? -24.503 -1.504 40.252 1.00 98.00 106 LEU A N 1
ATOM 851 C CA . LEU A 1 106 ? -23.760 -1.505 41.513 1.00 98.00 106 LEU A CA 1
ATOM 852 C C . LEU A 1 106 ? -24.179 -0.350 42.421 1.00 98.00 106 LEU A C 1
ATOM 854 O O . LEU A 1 106 ? -24.331 -0.545 43.628 1.00 98.00 106 LEU A O 1
ATOM 858 N N . GLN A 1 107 ? -24.402 0.836 41.856 1.00 97.06 107 GLN A N 1
ATOM 859 C CA . GLN A 1 107 ? -24.879 1.982 42.617 1.00 97.06 107 GLN A CA 1
ATOM 860 C C . GLN A 1 107 ? -26.282 1.734 43.185 1.00 97.06 107 GLN A C 1
ATOM 862 O O . GLN A 1 107 ? -26.491 1.930 44.381 1.00 97.06 107 GLN A O 1
ATOM 867 N N . ARG A 1 108 ? -27.216 1.211 42.379 1.00 96.62 108 ARG A N 1
ATOM 868 C CA . ARG A 1 108 ? -28.567 0.841 42.843 1.00 96.62 108 ARG A CA 1
ATOM 869 C C . ARG A 1 108 ? -28.528 -0.196 43.968 1.00 96.62 108 ARG A C 1
ATOM 871 O O . ARG A 1 108 ? -29.247 -0.061 44.955 1.00 96.62 108 ARG A O 1
ATOM 878 N N . LEU A 1 109 ? -27.683 -1.222 43.843 1.00 97.06 109 LEU A N 1
ATOM 879 C CA . LEU A 1 109 ? -27.524 -2.251 44.876 1.00 97.06 109 LEU A CA 1
ATOM 880 C C . LEU A 1 109 ? -26.960 -1.672 46.175 1.00 97.06 109 LEU A C 1
ATOM 882 O O . LEU A 1 109 ? -27.447 -2.011 47.252 1.00 97.06 109 LEU A O 1
ATOM 886 N N . ARG A 1 110 ? -25.983 -0.765 46.078 1.00 97.06 110 ARG A N 1
ATOM 887 C CA . ARG A 1 110 ? -25.438 -0.059 47.241 1.00 97.06 110 ARG A CA 1
ATOM 888 C C . ARG A 1 110 ? -26.503 0.797 47.923 1.00 97.06 110 ARG A C 1
ATOM 890 O O . ARG A 1 110 ? -26.653 0.735 49.135 1.00 97.06 110 ARG A O 1
ATOM 897 N N . GLU A 1 111 ? -27.298 1.541 47.157 1.00 95.88 111 GLU A N 1
ATOM 898 C CA . GLU A 1 111 ? -28.400 2.339 47.705 1.00 95.88 111 GLU A CA 1
ATOM 899 C C . GLU A 1 111 ? -29.449 1.477 48.419 1.00 95.88 111 GLU A C 1
ATOM 901 O O . GLU A 1 111 ? -29.938 1.857 49.485 1.00 95.88 111 GLU A O 1
ATOM 906 N N . TYR A 1 112 ? -29.777 0.306 47.867 1.00 95.88 112 TYR A N 1
ATOM 907 C CA . TYR A 1 112 ? -30.655 -0.652 48.534 1.00 95.88 112 TYR A CA 1
ATOM 908 C C . TYR A 1 112 ? -30.052 -1.135 49.857 1.00 95.88 112 TYR A C 1
ATOM 910 O O . TYR A 1 112 ? -30.726 -1.067 50.886 1.00 95.88 112 TYR A O 1
ATOM 918 N N . GLN A 1 113 ? -28.791 -1.575 49.833 1.00 95.12 113 GLN A N 1
ATOM 919 C CA . GLN A 1 113 ? -28.077 -2.076 51.007 1.00 95.12 113 GLN A CA 1
ATOM 920 C C . GLN A 1 113 ? -27.989 -1.023 52.120 1.00 95.12 113 GLN A C 1
ATOM 922 O O . GLN A 1 113 ? -28.260 -1.331 53.278 1.00 95.12 113 GLN A O 1
ATOM 927 N N . ASP A 1 114 ? -27.654 0.219 51.777 1.00 94.38 114 ASP A N 1
ATOM 928 C CA . ASP A 1 114 ? -27.366 1.257 52.768 1.00 94.38 114 ASP A CA 1
ATOM 929 C C . ASP A 1 114 ? -28.632 1.956 53.283 1.00 94.38 114 ASP A C 1
ATOM 931 O O . ASP A 1 114 ? -28.692 2.349 54.449 1.00 94.38 114 ASP A O 1
ATOM 935 N N . ARG A 1 115 ? -29.657 2.139 52.435 1.00 91.44 115 ARG A N 1
ATOM 936 C CA . ARG A 1 115 ? -30.863 2.909 52.801 1.00 91.44 115 ARG A CA 1
ATOM 937 C C . ARG A 1 115 ? -32.077 2.041 53.077 1.00 91.44 115 ARG A C 1
ATOM 939 O O . ARG A 1 115 ? -32.775 2.255 54.065 1.00 91.44 115 ARG A O 1
ATOM 946 N N . GLN A 1 116 ? -32.373 1.101 52.187 1.00 91.12 116 GLN A N 1
ATOM 947 C CA . GLN A 1 116 ? -33.660 0.402 52.200 1.00 91.12 116 GLN A CA 1
ATOM 948 C C . GLN A 1 116 ? -33.617 -0.849 53.079 1.00 91.12 116 GLN A C 1
ATOM 950 O O . GLN A 1 116 ? -34.533 -1.094 53.864 1.00 91.12 116 GLN A O 1
ATOM 955 N N . GLN A 1 117 ? -32.531 -1.618 53.003 1.00 93.94 117 GLN A N 1
ATOM 956 C CA . GLN A 1 117 ? -32.370 -2.866 53.741 1.00 93.94 117 GLN A CA 1
ATOM 957 C C . GLN A 1 117 ? -32.464 -2.690 55.270 1.00 93.94 117 GLN A C 1
ATOM 959 O O . GLN A 1 117 ? -33.193 -3.469 55.890 1.00 93.94 117 GLN A O 1
ATOM 964 N N . PRO A 1 118 ? -31.836 -1.678 55.909 1.00 95.62 118 PRO A N 1
ATOM 965 C CA . PRO A 1 118 ? -31.948 -1.493 57.357 1.00 95.62 118 PRO A CA 1
ATOM 966 C C . PRO A 1 118 ? -33.385 -1.193 57.797 1.00 95.62 118 PRO A C 1
ATOM 968 O O . PRO A 1 118 ? -33.838 -1.692 58.827 1.00 95.62 118 PRO A O 1
ATOM 971 N N . MET A 1 119 ? -34.129 -0.430 56.989 1.00 95.31 119 MET A N 1
ATOM 972 C CA . MET A 1 119 ? -35.534 -0.116 57.254 1.00 95.31 119 MET A CA 1
ATOM 973 C C . MET A 1 119 ? -36.413 -1.366 57.207 1.00 95.31 119 MET A C 1
ATOM 975 O O . MET A 1 119 ? -37.221 -1.580 58.112 1.00 95.31 119 MET A O 1
ATOM 979 N N . PHE A 1 120 ? -36.232 -2.222 56.199 1.00 94.00 120 PHE A N 1
ATOM 980 C CA . PHE A 1 120 ? -36.962 -3.488 56.120 1.00 94.00 120 PHE A CA 1
ATOM 981 C C . PHE A 1 120 ? -36.610 -4.430 57.274 1.00 94.00 120 PHE A C 1
ATOM 983 O O . PHE A 1 120 ? -37.504 -5.047 57.848 1.00 94.00 120 PHE A O 1
ATOM 990 N N . LEU A 1 121 ? -35.336 -4.509 57.673 1.00 96.69 121 LEU A N 1
ATOM 991 C CA . LEU A 1 121 ? -34.927 -5.314 58.828 1.00 96.69 121 LEU A CA 1
ATOM 992 C C . LEU A 1 121 ? -35.584 -4.833 60.128 1.00 96.69 121 LEU A C 1
ATOM 994 O O . LEU A 1 121 ? -36.028 -5.662 60.924 1.00 96.69 121 LEU A O 1
ATOM 998 N N . LEU A 1 122 ? -35.703 -3.517 60.326 1.00 95.50 122 LEU A N 1
ATOM 999 C CA . LEU A 1 122 ? -36.398 -2.956 61.486 1.00 95.50 122 LEU A CA 1
ATOM 1000 C C . LEU A 1 122 ? -37.888 -3.328 61.484 1.00 95.50 122 LEU A C 1
ATOM 1002 O O . LEU A 1 122 ? -38.403 -3.804 62.494 1.00 95.50 122 LEU A O 1
ATOM 1006 N N . GLN A 1 123 ? -38.562 -3.193 60.337 1.00 96.44 123 GLN A N 1
ATOM 1007 C CA . GLN A 1 123 ? -39.968 -3.586 60.185 1.00 96.44 123 GLN A CA 1
ATOM 1008 C C . GLN A 1 123 ? -40.183 -5.081 60.458 1.00 96.44 123 GLN A C 1
ATOM 1010 O O . GLN A 1 123 ? -41.135 -5.453 61.145 1.00 96.44 123 GLN A O 1
ATOM 1015 N N . ILE A 1 124 ? -39.284 -5.942 59.968 1.00 95.62 124 ILE A N 1
ATOM 1016 C CA . ILE A 1 124 ? -39.321 -7.385 60.239 1.00 95.62 124 ILE A CA 1
ATOM 1017 C C . ILE A 1 124 ? -39.180 -7.646 61.741 1.00 95.62 124 ILE A C 1
ATOM 1019 O O . ILE A 1 124 ? -39.963 -8.415 62.301 1.00 95.62 124 ILE A O 1
ATOM 1023 N N . ALA A 1 125 ? -38.225 -6.994 62.408 1.00 96.62 125 ALA A N 1
ATOM 1024 C CA . ALA A 1 125 ? -38.024 -7.149 63.846 1.00 96.62 125 ALA A CA 1
ATOM 1025 C C . ALA A 1 125 ? -39.260 -6.709 64.652 1.00 96.62 125 ALA A C 1
ATOM 1027 O O . ALA A 1 125 ? -39.646 -7.376 65.616 1.00 96.62 125 ALA A O 1
ATOM 1028 N N . ASP A 1 126 ? -39.923 -5.624 64.249 1.00 96.38 126 ASP A N 1
ATOM 1029 C CA . ASP A 1 126 ? -41.142 -5.151 64.905 1.00 96.38 126 ASP A CA 1
ATOM 1030 C C . ASP A 1 126 ? -42.329 -6.095 64.695 1.00 96.38 126 ASP A C 1
ATOM 1032 O O . ASP A 1 126 ? -43.037 -6.412 65.655 1.00 96.38 126 ASP A O 1
ATOM 1036 N N . LEU A 1 127 ? -42.510 -6.629 63.486 1.00 96.56 127 LEU A N 1
ATOM 1037 C CA . LEU A 1 127 ? -43.525 -7.650 63.213 1.00 96.56 127 LEU A CA 1
ATOM 1038 C C . LEU A 1 127 ? -43.272 -8.931 64.017 1.00 96.56 127 LEU A C 1
ATOM 1040 O O . LEU A 1 127 ? -44.200 -9.479 64.611 1.00 96.56 127 LEU A O 1
ATOM 1044 N N . GLN A 1 128 ? -42.020 -9.384 64.117 1.00 95.38 128 GLN A N 1
ATOM 1045 C CA . GLN A 1 128 ? -41.657 -10.537 64.946 1.00 95.38 128 GLN A CA 1
ATOM 1046 C C . GLN A 1 128 ? -42.017 -10.312 66.421 1.00 95.38 128 GLN A C 1
ATOM 1048 O O . GLN A 1 128 ? -42.585 -11.197 67.065 1.00 95.38 128 GLN A O 1
ATOM 1053 N N . ARG A 1 129 ? -41.757 -9.111 66.957 1.00 94.88 129 ARG A N 1
ATOM 1054 C CA . ARG A 1 129 ? -42.164 -8.743 68.324 1.00 94.88 129 ARG A CA 1
ATOM 1055 C C . ARG A 1 129 ? -43.681 -8.764 68.489 1.00 94.88 129 ARG A C 1
ATOM 1057 O O . ARG A 1 129 ? -44.164 -9.255 69.508 1.00 94.88 129 ARG A O 1
ATOM 1064 N N . GLN A 1 130 ? -44.431 -8.250 67.515 1.00 95.44 130 GLN A N 1
ATOM 1065 C CA . GLN A 1 130 ? -45.895 -8.282 67.549 1.00 95.44 130 GLN A CA 1
ATOM 1066 C C . GLN A 1 130 ? -46.418 -9.721 67.565 1.00 95.44 130 GLN A C 1
ATOM 1068 O O . GLN A 1 130 ? -47.224 -10.058 68.428 1.00 95.44 130 GLN A O 1
ATOM 1073 N N . ILE A 1 131 ? -45.906 -10.590 66.689 1.00 94.88 131 ILE A N 1
ATOM 1074 C CA . ILE A 1 131 ? -46.276 -12.012 66.637 1.00 94.88 131 ILE A CA 1
ATOM 1075 C C . ILE A 1 131 ? -46.018 -12.695 67.985 1.00 94.88 131 ILE A C 1
ATOM 1077 O O . ILE A 1 131 ? -46.886 -13.401 68.496 1.00 94.88 131 ILE A O 1
ATOM 1081 N N . LEU A 1 132 ? -44.855 -12.459 68.601 1.00 94.94 132 LEU A N 1
ATOM 1082 C CA . LEU A 1 132 ? -44.538 -13.022 69.916 1.00 94.94 132 LEU A CA 1
ATOM 1083 C C . LEU A 1 132 ? -45.523 -12.560 70.994 1.00 94.94 132 LEU A C 1
ATOM 1085 O O . LEU A 1 132 ? -45.980 -13.385 71.786 1.00 94.94 132 LEU A O 1
ATOM 1089 N N . ARG A 1 133 ? -45.896 -11.274 71.004 1.00 94.06 133 ARG A N 1
ATOM 1090 C CA . ARG A 1 133 ? -46.908 -10.746 71.932 1.00 94.06 133 ARG A CA 1
ATOM 1091 C C . ARG A 1 133 ? -48.276 -11.384 71.704 1.00 94.06 133 ARG A C 1
ATOM 1093 O O . ARG A 1 133 ? -48.902 -11.791 72.677 1.00 94.06 133 ARG A O 1
ATOM 1100 N N . TYR A 1 134 ? -48.719 -11.525 70.454 1.00 92.06 134 TYR A N 1
ATOM 1101 C CA . TYR A 1 134 ? -49.983 -12.198 70.133 1.00 92.06 134 TYR A CA 1
ATOM 1102 C C . TYR A 1 134 ? -49.977 -13.666 70.571 1.00 92.06 134 TYR A C 1
ATOM 1104 O O . TYR A 1 134 ? -50.934 -14.128 71.187 1.00 92.06 134 TYR A O 1
ATOM 1112 N N . ASN A 1 135 ? -48.880 -14.387 70.338 1.00 91.19 135 ASN A N 1
ATOM 1113 C CA . ASN A 1 135 ? -48.738 -15.775 70.776 1.00 91.19 135 ASN A CA 1
ATOM 1114 C C . ASN A 1 135 ? -48.758 -15.905 72.306 1.00 91.19 135 ASN A C 1
ATOM 1116 O O . ASN A 1 135 ? -49.386 -16.818 72.841 1.00 91.19 135 ASN A O 1
ATOM 1120 N N . GLN A 1 136 ? -48.110 -14.985 73.025 1.00 87.06 136 GLN A N 1
ATOM 1121 C CA . GLN A 1 136 ? -48.152 -14.940 74.489 1.00 87.06 136 GLN A CA 1
ATOM 1122 C C . GLN A 1 136 ? -49.555 -14.605 75.008 1.00 87.06 136 GLN A C 1
ATOM 1124 O O . GLN A 1 136 ? -50.038 -15.287 75.908 1.00 87.06 136 GLN A O 1
ATOM 1129 N N . ALA A 1 137 ? -50.232 -13.618 74.417 1.00 81.38 137 ALA A N 1
ATOM 1130 C CA . ALA A 1 137 ? -51.599 -13.245 74.776 1.00 81.38 137 ALA A CA 1
ATOM 1131 C C . ALA A 1 137 ? -52.585 -14.401 74.546 1.00 81.38 137 ALA A C 1
ATOM 1133 O O . ALA A 1 137 ? -53.369 -14.715 75.438 1.00 81.38 137 ALA A O 1
ATOM 1134 N N . ASN A 1 138 ? -52.485 -15.102 73.412 1.00 76.88 138 ASN A N 1
ATOM 1135 C CA . ASN A 1 138 ? -53.273 -16.307 73.137 1.00 76.88 138 ASN A CA 1
ATOM 1136 C C . ASN A 1 138 ? -52.991 -17.426 74.150 1.00 76.88 138 ASN A C 1
ATOM 1138 O O . ASN A 1 138 ? -53.918 -18.083 74.617 1.00 76.88 138 ASN A O 1
ATOM 1142 N N . LYS A 1 139 ? -51.727 -17.631 74.538 1.00 77.62 139 LYS A N 1
ATOM 1143 C CA . LYS A 1 139 ? -51.352 -18.639 75.543 1.00 77.62 139 LYS A CA 1
ATOM 1144 C C . LYS A 1 139 ? -51.904 -18.305 76.934 1.00 77.62 139 LYS A C 1
ATOM 1146 O O . LYS A 1 139 ? -52.336 -19.206 77.644 1.00 77.62 139 LYS A O 1
ATOM 1151 N N . VAL A 1 140 ? -51.917 -17.026 77.310 1.00 73.81 140 VAL A N 1
ATOM 1152 C CA . VAL A 1 140 ? -52.518 -16.545 78.566 1.00 73.81 140 VAL A CA 1
ATOM 1153 C C . VAL A 1 140 ? -54.043 -16.683 78.536 1.00 73.81 140 VAL A C 1
ATOM 1155 O O . VAL A 1 140 ? -54.615 -17.176 79.502 1.00 73.81 140 VAL A O 1
ATOM 1158 N N . LEU A 1 141 ? -54.699 -16.348 77.423 1.00 64.75 141 LEU A N 1
ATOM 1159 C CA . LEU A 1 141 ? -56.137 -16.581 77.225 1.00 64.75 141 LEU A CA 1
ATOM 1160 C C . LEU A 1 141 ? -56.513 -18.066 77.373 1.00 64.75 141 LEU A C 1
ATOM 1162 O O . LEU A 1 141 ? -57.487 -18.384 78.049 1.00 64.75 141 LEU A O 1
ATOM 1166 N N . LEU A 1 142 ? -55.703 -18.977 76.825 1.00 62.41 142 LEU A N 1
ATOM 1167 C CA . LEU A 1 142 ? -55.890 -20.426 76.986 1.00 62.41 142 LEU A CA 1
ATOM 1168 C C . LEU A 1 142 ? -55.648 -20.923 78.426 1.00 62.41 142 LEU A C 1
ATOM 1170 O O . LEU A 1 142 ? -56.234 -21.923 78.828 1.00 62.41 142 LEU A O 1
ATOM 1174 N N . LEU A 1 143 ? -54.809 -20.241 79.214 1.00 62.38 143 LEU A N 1
ATOM 1175 C CA . LEU A 1 143 ? -54.555 -20.571 80.626 1.00 62.38 143 LEU A CA 1
ATOM 1176 C C . LEU A 1 143 ? -55.628 -20.016 81.576 1.00 62.38 143 LEU A C 1
ATOM 1178 O O . LEU A 1 143 ? -55.916 -20.640 82.594 1.00 62.38 143 LEU A O 1
ATOM 1182 N N . ILE A 1 144 ? -56.223 -18.864 81.254 1.00 59.81 144 ILE A N 1
ATOM 1183 C CA . ILE A 1 144 ? -57.312 -18.252 82.036 1.00 59.81 144 ILE A CA 1
ATOM 1184 C C . ILE A 1 144 ? -58.653 -18.961 81.763 1.00 59.81 144 ILE A C 1
ATOM 1186 O O . ILE A 1 144 ? -59.518 -19.000 82.637 1.00 59.81 144 ILE A O 1
ATOM 1190 N N . CYS A 1 145 ? -58.812 -19.594 80.597 1.00 48.38 145 CYS A N 1
ATOM 1191 C CA . CYS A 1 145 ? -59.977 -20.412 80.257 1.00 48.38 145 CYS A CA 1
ATOM 1192 C C . CYS A 1 145 ? -59.560 -21.854 79.904 1.00 48.38 145 CYS A C 1
ATOM 1194 O O . CYS A 1 145 ? -59.547 -22.207 78.725 1.00 48.38 145 CYS A O 1
ATOM 1196 N N . PRO A 1 146 ? -59.259 -22.728 80.885 1.00 48.75 146 PRO A N 1
ATOM 1197 C CA . PRO A 1 146 ? -58.764 -24.078 80.606 1.00 48.75 146 PRO A CA 1
ATOM 1198 C C . PRO A 1 146 ? -59.854 -25.054 80.123 1.00 48.75 146 PRO A C 1
ATOM 1200 O O . PRO A 1 146 ? -59.588 -26.245 79.989 1.00 48.75 146 PRO A O 1
ATOM 1203 N N . ASN A 1 147 ? -61.084 -24.590 79.877 1.00 42.12 147 ASN A N 1
ATOM 1204 C CA . ASN A 1 147 ? -62.188 -25.445 79.450 1.00 42.12 147 ASN A CA 1
ATOM 1205 C C . ASN A 1 147 ? -63.270 -24.636 78.713 1.00 42.12 147 ASN A C 1
ATOM 1207 O O . ASN A 1 147 ? -64.054 -23.944 79.367 1.00 42.12 147 ASN A O 1
ATOM 1211 N N . PRO A 1 148 ? -63.395 -24.719 77.378 1.00 41.75 148 PRO A N 1
ATOM 1212 C CA . PRO A 1 148 ? -64.694 -24.560 76.767 1.00 41.75 148 PRO A CA 1
ATOM 1213 C C . PRO A 1 148 ? -65.407 -25.906 76.898 1.00 41.75 148 PRO A C 1
ATOM 1215 O O . PRO A 1 148 ? -65.125 -26.861 76.176 1.00 41.75 148 PRO A O 1
ATOM 1218 N N . SER A 1 149 ? -66.358 -25.989 77.822 1.00 38.69 149 SER A N 1
ATOM 1219 C CA . SER A 1 149 ? -67.447 -26.954 77.684 1.00 38.69 149 SER A CA 1
ATOM 1220 C C . SER A 1 149 ? -68.026 -26.828 76.257 1.00 38.69 149 SER A C 1
ATOM 1222 O O . SER A 1 149 ? -68.145 -25.705 75.755 1.00 38.69 149 SER A O 1
ATOM 1224 N N . PRO A 1 150 ? -68.378 -27.930 75.573 1.00 44.00 150 PRO A N 1
ATOM 1225 C CA . PRO A 1 150 ? -68.567 -27.983 74.117 1.00 44.00 150 PRO A CA 1
ATOM 1226 C C . PRO A 1 150 ? -69.917 -27.417 73.635 1.00 44.00 150 PRO A C 1
ATOM 1228 O O . PRO A 1 150 ? -70.583 -28.011 72.792 1.00 44.00 150 PRO A O 1
ATOM 1231 N N . SER A 1 151 ? -70.369 -26.284 74.172 1.00 44.53 151 SER A N 1
ATOM 1232 C CA . SER A 1 151 ? -71.741 -25.813 73.942 1.00 44.53 151 SER A CA 1
ATOM 1233 C C . SER A 1 151 ? -71.921 -24.296 73.964 1.00 44.53 151 SER A C 1
ATOM 1235 O O . SER A 1 151 ? -72.991 -23.803 74.308 1.00 44.53 151 SER A O 1
ATOM 1237 N N . SER A 1 152 ? -70.912 -23.538 73.542 1.00 38.84 152 SER A N 1
ATOM 1238 C CA . SER A 1 152 ? -71.117 -22.143 73.147 1.00 38.84 152 SER A CA 1
ATOM 1239 C C . SER A 1 152 ? -70.043 -21.715 72.157 1.00 38.84 152 SER A C 1
ATOM 1241 O O . SER A 1 152 ? -69.002 -21.184 72.533 1.00 38.84 152 SER A O 1
ATOM 1243 N N . LEU A 1 153 ? -70.307 -21.978 70.879 1.00 48.38 153 LEU A N 1
ATOM 1244 C CA . LEU A 1 153 ? -69.735 -21.223 69.771 1.00 48.38 153 LEU A CA 1
ATOM 1245 C C . LEU A 1 153 ? -70.256 -19.780 69.848 1.00 48.38 153 LEU A C 1
ATOM 1247 O O . LEU A 1 153 ? -71.467 -19.587 69.724 1.00 48.38 153 LEU A O 1
ATOM 1251 N N . PRO A 1 154 ? -69.396 -18.755 69.923 1.00 39.22 154 PRO A N 1
ATOM 1252 C CA . PRO A 1 154 ? -69.605 -17.557 69.151 1.00 39.22 154 PRO A CA 1
ATOM 1253 C C . PRO A 1 154 ? -68.863 -17.705 67.819 1.00 39.22 154 PRO A C 1
ATOM 1255 O O . PRO A 1 154 ? -67.757 -18.233 67.731 1.00 39.22 154 PRO A O 1
ATOM 1258 N N . LEU A 1 155 ? -69.568 -17.277 66.784 1.00 43.16 155 LEU A N 1
ATOM 1259 C CA . LEU A 1 155 ? -69.229 -17.272 65.367 1.00 43.16 155 LEU A CA 1
ATOM 1260 C C . LEU A 1 155 ? -67.791 -16.829 65.026 1.00 43.16 155 LEU A C 1
ATOM 1262 O O . LEU A 1 155 ? -67.153 -16.103 65.789 1.00 43.16 155 LEU A O 1
ATOM 1266 N N . PRO A 1 156 ? -67.297 -17.209 63.834 1.00 46.12 156 PRO A N 1
ATOM 1267 C CA . PRO A 1 156 ? -66.001 -16.768 63.353 1.00 46.12 156 PRO A CA 1
ATOM 1268 C C . PRO A 1 156 ? -66.028 -15.270 62.986 1.00 46.12 156 PRO A C 1
ATOM 1270 O O . PRO A 1 156 ? -66.978 -14.811 62.354 1.00 46.12 156 PRO A O 1
ATOM 1273 N N . LEU A 1 157 ? -64.905 -14.589 63.271 1.00 46.22 157 LEU A N 1
ATOM 1274 C CA . LEU A 1 157 ? -64.384 -13.366 62.617 1.00 46.22 157 LEU A CA 1
ATOM 1275 C C . LEU A 1 157 ? -64.881 -12.011 63.192 1.00 46.22 157 LEU A C 1
ATOM 1277 O O . LEU A 1 157 ? -65.974 -11.924 63.739 1.00 46.22 157 LEU A O 1
ATOM 1281 N N . PRO A 1 158 ? -64.041 -10.952 63.137 1.00 37.94 158 PRO A N 1
ATOM 1282 C CA . PRO A 1 158 ? -63.559 -10.405 61.875 1.00 37.94 158 PRO A CA 1
ATOM 1283 C C . PRO A 1 158 ? -62.064 -10.651 61.654 1.00 37.94 158 PRO A C 1
ATOM 1285 O O . PRO A 1 158 ? -61.219 -10.300 62.476 1.00 37.94 158 PRO A O 1
ATOM 1288 N N . LEU A 1 159 ? -61.737 -11.181 60.472 1.00 41.56 159 LEU A N 1
ATOM 1289 C CA . LEU A 1 159 ? -60.516 -10.799 59.777 1.00 41.56 159 LEU A CA 1
ATOM 1290 C C . LEU A 1 159 ? -60.536 -9.267 59.761 1.00 41.56 159 LEU A C 1
ATOM 1292 O O . LEU A 1 159 ? -61.389 -8.670 59.101 1.00 41.56 159 LEU A O 1
ATOM 1296 N N . VAL A 1 160 ? -59.638 -8.622 60.502 1.00 35.81 160 VAL A N 1
ATOM 1297 C CA . VAL A 1 160 ? -59.332 -7.222 60.229 1.00 35.81 160 VAL A CA 1
ATOM 1298 C C . VAL A 1 160 ? -58.616 -7.234 58.888 1.00 35.81 160 VAL A C 1
ATOM 1300 O O . VAL A 1 160 ? -57.413 -7.462 58.788 1.00 35.81 160 VAL A O 1
ATOM 1303 N N . ILE A 1 161 ? -59.420 -7.069 57.842 1.00 39.50 161 ILE A N 1
ATOM 1304 C CA . ILE A 1 161 ? -58.993 -6.607 56.536 1.00 39.50 161 ILE A CA 1
ATOM 1305 C C . ILE A 1 161 ? -58.426 -5.211 56.795 1.00 39.50 161 ILE A C 1
ATOM 1307 O O . ILE A 1 161 ? -59.148 -4.217 56.801 1.00 39.50 161 ILE A O 1
ATOM 1311 N N . CYS A 1 162 ? -57.126 -5.135 57.073 1.00 32.56 162 CYS A N 1
ATOM 1312 C CA . CYS A 1 162 ? -56.387 -3.931 56.749 1.00 32.56 162 CYS A CA 1
ATOM 1313 C C . CYS A 1 162 ? -56.486 -3.796 55.230 1.00 32.56 162 CYS A C 1
ATOM 1315 O O . CYS A 1 162 ? -56.076 -4.694 54.494 1.00 32.56 162 CYS A O 1
ATOM 1317 N N . SER A 1 163 ? -57.129 -2.717 54.796 1.00 33.53 163 SER A N 1
ATOM 1318 C CA . SER A 1 163 ? -57.370 -2.351 53.406 1.00 33.53 163 SER A CA 1
ATOM 1319 C C . SER A 1 163 ? -56.170 -2.634 52.493 1.00 33.53 163 SER A C 1
ATOM 1321 O O . SER A 1 163 ? -55.024 -2.471 52.923 1.00 33.53 163 SER A O 1
ATOM 1323 N N . PRO A 1 164 ? -56.408 -2.994 51.219 1.00 40.72 164 PRO A N 1
ATOM 1324 C CA . PRO A 1 164 ? -55.338 -3.161 50.255 1.00 40.72 164 PRO A CA 1
ATOM 1325 C C . PRO A 1 164 ? -54.690 -1.792 50.037 1.00 40.72 164 PRO A C 1
ATOM 1327 O O . PRO A 1 164 ? -55.284 -0.893 49.442 1.00 40.72 164 PRO A O 1
ATOM 1330 N N . GLY A 1 165 ? -53.464 -1.618 50.531 1.00 42.88 165 GLY A N 1
ATOM 1331 C CA . GLY A 1 165 ? -52.565 -0.635 49.939 1.00 42.88 165 GLY A CA 1
ATOM 1332 C C . GLY A 1 165 ? -52.429 -0.939 48.440 1.00 42.88 165 GLY A C 1
ATOM 1333 O O . GLY A 1 165 ? -52.608 -2.097 48.046 1.00 42.88 165 GLY A O 1
ATOM 1334 N N . PRO A 1 166 ? -52.164 0.073 47.594 1.00 44.12 166 PRO A N 1
ATOM 1335 C CA . PRO A 1 166 ? -52.090 -0.119 46.149 1.00 44.12 166 PRO A CA 1
ATOM 1336 C C . PRO A 1 166 ? -51.132 -1.276 45.839 1.00 44.12 166 PRO A C 1
ATOM 1338 O O . PRO A 1 166 ? -50.139 -1.428 46.559 1.00 44.12 166 PRO A O 1
ATOM 1341 N N . PRO A 1 167 ? -51.413 -2.108 44.818 1.00 40.34 167 PRO A N 1
ATOM 1342 C CA . PRO A 1 167 ? -50.546 -3.223 44.492 1.00 40.34 167 PRO A CA 1
ATOM 1343 C C . PRO A 1 167 ? -49.189 -2.635 44.118 1.00 40.34 167 PRO A C 1
ATOM 1345 O O . PRO A 1 167 ? -49.021 -2.068 43.040 1.00 40.34 167 PRO A O 1
ATOM 1348 N N . LEU A 1 168 ? -48.221 -2.733 45.028 1.00 42.69 168 LEU A N 1
ATOM 1349 C CA . LEU A 1 168 ? -46.827 -2.561 44.676 1.00 42.69 168 LEU A CA 1
ATOM 1350 C C . LEU A 1 168 ? -46.511 -3.761 43.799 1.00 42.69 168 LEU A C 1
ATOM 1352 O O . LEU A 1 168 ? -46.254 -4.863 44.278 1.00 42.69 168 LEU A O 1
ATOM 1356 N N . SER A 1 169 ? -46.645 -3.527 42.497 1.00 39.62 169 SER A N 1
ATOM 1357 C CA . SER A 1 169 ? -46.074 -4.320 41.429 1.00 39.62 169 SER A CA 1
ATOM 1358 C C . SER A 1 169 ? -44.636 -4.635 41.813 1.00 39.62 169 SER A C 1
ATOM 1360 O O . SER A 1 169 ? -43.746 -3.795 41.669 1.00 39.62 169 SER A O 1
ATOM 1362 N N . LEU A 1 170 ? -44.437 -5.829 42.370 1.00 42.03 170 LEU A N 1
ATOM 1363 C CA . LEU A 1 170 ? -43.124 -6.422 42.535 1.00 42.03 170 LEU A CA 1
ATOM 1364 C C . LEU A 1 170 ? -42.469 -6.387 41.152 1.00 42.03 170 LEU A C 1
ATOM 1366 O O . LEU A 1 170 ? -43.038 -6.960 40.216 1.00 42.03 170 LEU A O 1
ATOM 1370 N N . PRO A 1 171 ? -41.322 -5.709 40.977 1.00 50.97 171 PRO A N 1
ATOM 1371 C CA . PRO A 1 171 ? -40.546 -5.929 39.774 1.00 50.97 171 PRO A CA 1
ATOM 1372 C C . PRO A 1 171 ? -40.214 -7.428 39.722 1.00 50.97 171 PRO A C 1
ATOM 1374 O O . PRO A 1 171 ? -39.948 -8.029 40.772 1.00 50.97 171 PRO A O 1
ATOM 1377 N N . PRO A 1 172 ? -40.279 -8.062 38.538 1.00 48.47 172 PRO A N 1
ATOM 1378 C CA . PRO A 1 172 ? -39.908 -9.461 38.414 1.00 48.47 172 PRO A CA 1
ATOM 1379 C C . PRO A 1 172 ? -38.486 -9.652 38.964 1.00 48.47 172 PRO A C 1
ATOM 1381 O O . PRO A 1 172 ? -37.660 -8.738 38.850 1.00 48.47 172 PRO A O 1
ATOM 1384 N N . PRO A 1 173 ? -38.187 -10.809 39.582 1.00 47.62 173 PRO A N 1
ATOM 1385 C CA . PRO A 1 173 ? -36.838 -11.091 40.048 1.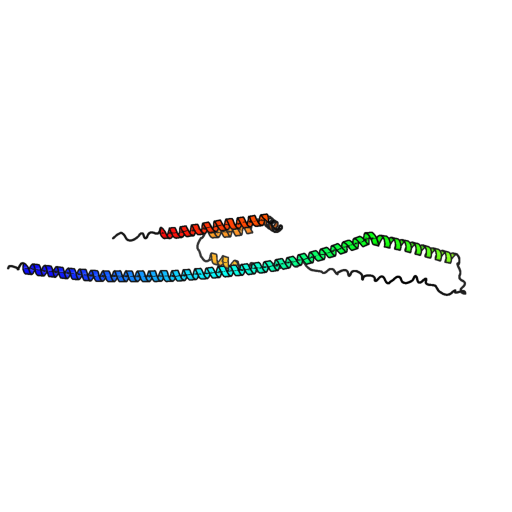00 47.62 173 PRO A CA 1
ATOM 1386 C C . PRO A 1 173 ? -35.865 -10.930 38.872 1.00 47.62 173 PRO A C 1
ATOM 1388 O O . PRO A 1 173 ? -36.212 -11.321 37.753 1.00 47.62 173 PRO A O 1
ATOM 1391 N N . PRO A 1 174 ? -34.666 -10.355 39.083 1.00 44.53 174 PRO A N 1
ATOM 1392 C CA . PRO A 1 174 ? -33.673 -10.297 38.028 1.00 44.53 174 PRO A CA 1
ATOM 1393 C C . PRO A 1 174 ? -33.371 -11.731 37.602 1.00 44.53 174 PRO A C 1
ATOM 1395 O O . PRO A 1 174 ? -32.891 -12.542 38.396 1.00 44.53 174 PRO A O 1
ATOM 1398 N N . SER A 1 175 ? -33.705 -12.051 36.354 1.00 46.44 175 SER A N 1
ATOM 1399 C CA . SER A 1 175 ? -33.291 -13.284 35.704 1.00 46.44 175 SER A CA 1
ATOM 1400 C C . SER A 1 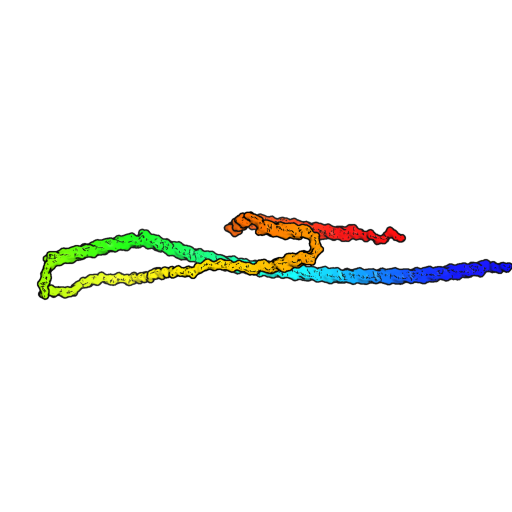175 ? -31.772 -13.356 35.801 1.00 46.44 175 SER A C 1
ATOM 1402 O O . SER A 1 175 ? -31.070 -12.583 35.150 1.00 46.44 175 SER A O 1
ATOM 1404 N N . LEU A 1 176 ? -31.264 -14.245 36.653 1.00 41.84 176 LEU A N 1
ATOM 1405 C CA . LEU A 1 176 ? -29.849 -14.590 36.671 1.00 41.84 176 LEU A CA 1
ATOM 1406 C C . LEU A 1 176 ? -29.483 -15.066 35.258 1.00 41.84 176 LEU A C 1
ATOM 1408 O O . LEU A 1 176 ? -30.106 -16.021 34.779 1.00 41.84 176 LEU A O 1
ATOM 1412 N N . PRO A 1 177 ? -28.516 -14.438 34.567 1.00 40.94 177 PRO A N 1
ATOM 1413 C CA . PRO A 1 177 ? -28.009 -15.022 33.345 1.00 40.94 177 PRO A CA 1
ATOM 1414 C C . PRO A 1 177 ? -27.329 -16.341 33.717 1.00 40.94 177 PRO A C 1
ATOM 1416 O O . PRO A 1 177 ? -26.448 -16.377 34.579 1.00 40.94 177 PRO A O 1
ATOM 1419 N N . LEU A 1 178 ? -27.775 -17.434 33.090 1.00 43.97 178 LEU A N 1
ATOM 1420 C CA . LEU A 1 178 ? -27.041 -18.696 33.102 1.00 43.97 178 LEU A CA 1
ATOM 1421 C C . LEU A 1 178 ? -25.582 -18.431 32.691 1.00 43.97 178 LEU A C 1
ATOM 1423 O O . LEU A 1 178 ? -25.349 -17.592 31.816 1.00 43.97 178 LEU A O 1
ATOM 1427 N N . PRO A 1 179 ? -24.603 -19.158 33.255 1.00 38.19 179 PRO A N 1
ATOM 1428 C CA . PRO A 1 179 ? -23.229 -19.061 32.795 1.00 38.19 179 PRO A CA 1
ATOM 1429 C C . PRO A 1 179 ? -23.169 -19.557 31.347 1.00 38.19 179 PRO A C 1
ATOM 1431 O O . PRO A 1 179 ? -23.325 -20.748 31.068 1.00 38.19 179 PRO A O 1
ATOM 1434 N N . LEU A 1 180 ? -22.976 -18.624 30.416 1.00 37.38 180 LEU A N 1
ATOM 1435 C CA . LEU A 1 180 ? -22.668 -18.942 29.034 1.00 37.38 180 LEU A CA 1
ATOM 1436 C C . LEU A 1 180 ? -21.246 -19.513 29.024 1.00 37.38 180 LEU A C 1
ATOM 1438 O O . LEU A 1 180 ? -20.266 -18.786 29.156 1.00 37.38 180 LEU A O 1
ATOM 1442 N N . ASN A 1 181 ? -21.150 -20.837 28.927 1.00 41.16 181 ASN A N 1
ATOM 1443 C CA . ASN A 1 181 ? -19.921 -21.531 28.566 1.00 41.16 181 ASN A CA 1
ATOM 1444 C C . ASN A 1 181 ? -19.499 -21.049 27.170 1.00 41.16 181 ASN A C 1
ATOM 1446 O O . ASN A 1 181 ? -19.977 -21.566 26.161 1.00 41.16 181 ASN A O 1
ATOM 1450 N N . THR A 1 182 ? -18.610 -20.064 27.101 1.00 36.72 182 THR A N 1
ATOM 1451 C CA . THR A 1 182 ? -17.848 -19.759 25.890 1.00 36.72 182 THR A CA 1
ATOM 1452 C C . THR A 1 182 ? -16.414 -20.256 26.078 1.00 36.72 182 THR A C 1
ATOM 1454 O O . THR A 1 182 ? -15.728 -19.824 27.006 1.00 36.72 182 THR A O 1
ATOM 1457 N N . PRO A 1 183 ? -15.935 -21.196 25.242 1.00 37.34 183 PRO A N 1
ATOM 1458 C CA . PRO A 1 183 ? -14.534 -21.595 25.264 1.00 37.34 183 PRO A CA 1
ATOM 1459 C C . PRO A 1 183 ? -13.654 -20.439 24.750 1.00 37.34 183 PRO A C 1
ATOM 1461 O O . PRO A 1 183 ? -14.132 -19.605 23.974 1.00 37.34 183 PRO A O 1
ATOM 1464 N N . PRO A 1 184 ? -12.363 -20.384 25.125 1.00 36.94 184 PRO A N 1
ATOM 1465 C CA . PRO A 1 184 ? -11.438 -19.417 24.554 1.00 36.94 184 PRO A CA 1
ATOM 1466 C C . PRO A 1 184 ? -11.239 -19.736 23.068 1.00 36.94 184 PRO A C 1
ATOM 1468 O O . PRO A 1 184 ? -10.609 -20.730 22.707 1.00 36.94 184 PRO A O 1
ATOM 1471 N N . ILE A 1 185 ? -11.782 -18.890 22.193 1.00 38.41 185 ILE A N 1
ATOM 1472 C CA . ILE A 1 185 ? -11.441 -18.904 20.771 1.00 38.41 185 ILE A CA 1
ATOM 1473 C C . ILE A 1 185 ? -10.085 -18.211 20.653 1.00 38.41 185 ILE A C 1
ATOM 1475 O O . ILE A 1 185 ? -9.988 -16.988 20.585 1.00 38.41 185 ILE A O 1
ATOM 1479 N N . PHE A 1 186 ? -9.021 -19.012 20.660 1.00 37.69 186 PHE A N 1
ATOM 1480 C CA . PHE A 1 186 ? -7.764 -18.601 20.048 1.00 37.69 186 PHE A CA 1
ATOM 1481 C C . PHE A 1 186 ? -8.048 -18.230 18.583 1.00 37.69 186 PHE A C 1
ATOM 1483 O O . PHE A 1 186 ? -8.715 -19.008 17.893 1.00 37.69 186 PHE A O 1
ATOM 1490 N N . PRO A 1 187 ? -7.559 -17.088 18.069 1.00 38.16 187 PRO A N 1
ATOM 1491 C CA . PRO A 1 187 ? -7.588 -16.866 16.633 1.00 38.16 187 PRO A CA 1
ATOM 1492 C C . PRO A 1 187 ? -6.729 -17.953 15.965 1.00 38.16 187 PRO A C 1
ATOM 1494 O O . PRO A 1 187 ? -5.641 -18.260 16.466 1.00 38.16 187 PRO A O 1
ATOM 1497 N N . PRO A 1 188 ? -7.182 -18.566 14.858 1.00 37.47 188 PRO A N 1
ATOM 1498 C CA . PRO A 1 188 ? -6.341 -19.490 14.121 1.00 37.47 188 PRO A CA 1
ATOM 1499 C C . PRO A 1 188 ? -5.097 -18.742 13.637 1.00 37.47 188 PRO A C 1
ATOM 1501 O O . PRO A 1 188 ? -5.180 -17.605 13.165 1.00 37.47 188 PRO A O 1
ATOM 1504 N N . ALA A 1 189 ? -3.940 -19.392 13.766 1.00 42.19 189 ALA A N 1
ATOM 1505 C CA . ALA A 1 189 ? -2.706 -18.950 13.142 1.00 42.19 189 ALA A CA 1
ATOM 1506 C C . ALA A 1 189 ? -2.980 -18.618 11.669 1.00 42.19 189 ALA A C 1
ATOM 1508 O O . ALA A 1 189 ? -3.505 -19.444 10.923 1.00 42.19 189 ALA A O 1
ATOM 1509 N N . ASN A 1 190 ? -2.665 -17.385 11.283 1.00 35.44 190 ASN A N 1
ATOM 1510 C CA . ASN A 1 190 ? -2.881 -16.857 9.946 1.00 35.44 190 ASN A CA 1
ATOM 1511 C C . ASN A 1 190 ? -2.099 -17.713 8.921 1.00 35.44 190 ASN A C 1
ATOM 1513 O O . ASN A 1 190 ? -0.866 -17.702 8.959 1.00 35.44 190 ASN A O 1
ATOM 1517 N N . PRO A 1 191 ? -2.752 -18.457 8.006 1.00 44.44 191 PRO A N 1
ATOM 1518 C CA . PRO A 1 191 ? -2.052 -19.336 7.067 1.00 44.44 191 PRO A CA 1
ATOM 1519 C C . PRO A 1 191 ? -1.393 -18.577 5.899 1.00 44.44 191 PRO A C 1
ATOM 1521 O O . PRO A 1 191 ? -0.693 -19.186 5.094 1.00 44.44 191 PRO A O 1
ATOM 1524 N N . ASN A 1 192 ? -1.549 -17.250 5.812 1.00 38.19 192 ASN A N 1
ATOM 1525 C CA . ASN A 1 192 ? -1.130 -16.447 4.655 1.00 38.19 192 ASN A CA 1
ATOM 1526 C C . ASN A 1 192 ? 0.329 -15.943 4.666 1.00 38.19 192 ASN A C 1
ATOM 1528 O O . ASN A 1 192 ? 0.697 -15.134 3.820 1.00 38.19 192 ASN A O 1
ATOM 1532 N N . LEU A 1 193 ? 1.198 -16.439 5.556 1.00 40.72 193 LEU A N 1
ATOM 1533 C CA . LEU A 1 193 ? 2.652 -16.177 5.495 1.00 40.72 193 LEU A CA 1
ATOM 1534 C C . LEU A 1 193 ? 3.414 -17.122 4.539 1.00 40.72 193 LEU A C 1
ATOM 1536 O O . LEU A 1 193 ? 4.642 -17.133 4.507 1.00 40.72 193 LEU A O 1
ATOM 1540 N N . THR A 1 194 ? 2.702 -17.899 3.722 1.00 44.16 194 THR A N 1
ATOM 1541 C CA . THR A 1 194 ? 3.272 -18.882 2.789 1.00 44.16 194 THR A CA 1
ATOM 1542 C C . THR A 1 194 ? 3.653 -18.410 1.370 1.00 44.16 194 THR A C 1
ATOM 1544 O O . THR A 1 194 ? 4.205 -19.250 0.657 1.00 44.16 194 THR A O 1
ATOM 1547 N N . PRO A 1 195 ? 3.499 -17.149 0.894 1.00 44.00 195 PRO A N 1
ATOM 1548 C CA . PRO A 1 195 ? 3.896 -16.838 -0.483 1.00 44.00 195 PRO A CA 1
ATOM 1549 C C . PRO A 1 195 ? 5.347 -16.346 -0.641 1.00 44.00 195 PRO A C 1
ATOM 1551 O O . PRO A 1 195 ? 5.756 -16.066 -1.763 1.00 44.00 195 PRO A O 1
ATOM 1554 N N . LEU A 1 196 ? 6.161 -16.254 0.423 1.00 41.41 196 LEU A N 1
ATOM 1555 C CA . LEU A 1 196 ? 7.552 -15.766 0.305 1.00 41.41 196 LEU A CA 1
ATOM 1556 C C . LEU A 1 196 ? 8.606 -16.859 0.046 1.00 41.41 196 LEU A C 1
ATOM 1558 O O . LEU A 1 196 ? 9.711 -16.547 -0.402 1.00 41.41 196 LEU A O 1
ATOM 1562 N N . LEU A 1 197 ? 8.280 -18.141 0.248 1.00 43.31 197 LEU A N 1
ATOM 1563 C CA . LEU A 1 197 ? 9.208 -19.247 -0.032 1.00 43.31 197 LEU A CA 1
ATOM 1564 C C . LEU A 1 197 ? 9.584 -19.443 -1.524 1.00 43.31 197 LEU A C 1
ATOM 1566 O O . LEU A 1 197 ? 10.747 -19.771 -1.784 1.00 43.31 197 LEU A O 1
ATOM 1570 N N . PRO A 1 198 ? 8.696 -19.229 -2.522 1.00 46.56 198 PRO A N 1
ATOM 1571 C CA . PRO A 1 198 ? 9.080 -19.381 -3.930 1.00 46.56 198 PRO A CA 1
ATOM 1572 C C . PRO A 1 198 ? 9.951 -18.229 -4.468 1.00 46.56 198 PRO A C 1
ATOM 1574 O O . PRO A 1 198 ? 10.644 -18.403 -5.467 1.00 46.56 198 PRO A O 1
ATOM 1577 N N . TYR A 1 199 ? 9.987 -17.068 -3.802 1.00 42.28 199 TYR A N 1
ATOM 1578 C CA . TYR A 1 199 ? 10.845 -15.946 -4.213 1.00 42.28 199 TYR A CA 1
ATOM 1579 C C . TYR A 1 199 ? 12.307 -16.125 -3.781 1.00 42.28 199 TYR A C 1
ATOM 1581 O O . TYR A 1 199 ? 13.221 -15.748 -4.514 1.00 42.28 199 TYR A O 1
ATOM 1589 N N . LEU A 1 200 ? 12.549 -16.764 -2.631 1.00 43.12 200 LEU A N 1
ATOM 1590 C CA . LEU A 1 200 ? 13.906 -17.059 -2.152 1.00 43.12 200 LEU A CA 1
ATOM 1591 C C . LEU A 1 200 ? 14.603 -18.147 -2.981 1.00 43.12 200 LEU A C 1
ATOM 1593 O O . LEU A 1 200 ? 15.814 -18.090 -3.177 1.00 43.12 200 LEU A O 1
ATOM 1597 N N . THR A 1 201 ? 13.851 -19.102 -3.531 1.00 47.09 201 THR A N 1
ATOM 1598 C CA . THR A 1 201 ? 14.399 -20.156 -4.403 1.00 47.09 201 THR A CA 1
ATOM 1599 C C . THR A 1 201 ? 14.737 -19.647 -5.808 1.00 47.09 201 THR A C 1
ATOM 1601 O O . THR A 1 201 ? 15.701 -20.121 -6.415 1.00 47.09 201 THR A O 1
ATOM 1604 N N . PHE A 1 202 ? 14.033 -18.623 -6.304 1.00 43.91 202 PHE A N 1
ATOM 1605 C CA . PHE A 1 202 ? 14.342 -18.013 -7.600 1.00 43.91 202 PHE A CA 1
ATOM 1606 C C . PHE A 1 202 ? 15.647 -17.194 -7.571 1.00 43.91 202 PHE A C 1
ATOM 1608 O O . PHE A 1 202 ? 16.438 -17.260 -8.510 1.00 43.91 202 PHE A O 1
ATOM 1615 N N . ILE A 1 203 ? 15.934 -16.499 -6.461 1.00 46.59 203 ILE A N 1
ATOM 1616 C CA . ILE A 1 203 ? 17.183 -15.730 -6.289 1.00 46.59 203 ILE A CA 1
ATOM 1617 C C . ILE A 1 203 ? 18.416 -16.650 -6.205 1.00 46.59 203 ILE A C 1
ATOM 1619 O O . ILE A 1 203 ? 19.484 -16.283 -6.685 1.00 46.59 203 ILE A O 1
ATOM 1623 N N . PHE A 1 204 ? 18.274 -17.875 -5.688 1.00 42.06 204 PHE A N 1
ATOM 1624 C CA . PHE A 1 204 ? 19.369 -18.854 -5.637 1.00 42.06 204 PHE A CA 1
ATOM 1625 C C . PHE A 1 204 ? 19.731 -19.478 -6.999 1.00 42.06 204 PHE A C 1
ATOM 1627 O O . PHE A 1 204 ? 20.805 -20.062 -7.127 1.00 42.06 204 PHE A O 1
ATOM 1634 N N . SER A 1 205 ? 18.873 -19.350 -8.020 1.00 39.84 205 SER A N 1
ATOM 1635 C CA . SER A 1 205 ? 19.057 -20.013 -9.326 1.00 39.84 205 SER A CA 1
ATOM 1636 C C . SER A 1 205 ? 19.791 -19.155 -10.369 1.00 39.84 205 SER A C 1
ATOM 1638 O O . SER A 1 205 ? 20.230 -19.669 -11.396 1.00 39.84 205 SER A O 1
ATOM 1640 N N . LEU A 1 206 ? 19.967 -17.855 -10.114 1.00 42.22 206 LEU A N 1
ATOM 1641 C CA . LEU A 1 206 ? 20.729 -16.938 -10.966 1.00 42.22 206 LEU A CA 1
ATOM 1642 C C . LEU A 1 206 ? 22.079 -16.668 -10.301 1.00 42.22 206 LEU A C 1
ATOM 1644 O O . LEU A 1 206 ? 22.231 -15.715 -9.544 1.00 42.22 206 LEU A O 1
ATOM 1648 N N . GLY A 1 207 ? 23.044 -17.556 -10.546 1.00 37.38 207 GLY A N 1
ATOM 1649 C CA . GLY A 1 207 ? 24.378 -17.550 -9.939 1.00 37.38 207 GLY A CA 1
ATOM 1650 C C . GLY A 1 207 ? 25.220 -16.303 -10.234 1.00 37.38 207 GLY A C 1
ATOM 1651 O O . GLY A 1 207 ? 26.174 -16.370 -11.002 1.00 37.38 207 GLY A O 1
ATOM 1652 N N . HIS A 1 208 ? 24.917 -15.185 -9.573 1.00 38.19 208 HIS A N 1
ATOM 1653 C CA . HIS A 1 208 ? 25.765 -13.998 -9.522 1.00 38.19 208 HIS A CA 1
ATOM 1654 C C . HIS A 1 208 ? 25.941 -13.503 -8.076 1.00 38.19 208 HIS A C 1
ATOM 1656 O O . HIS A 1 208 ? 24.955 -13.325 -7.358 1.00 38.19 208 HIS A O 1
ATOM 1662 N N . PRO A 1 209 ? 27.181 -13.235 -7.627 1.00 44.72 209 PRO A N 1
ATOM 1663 C CA . PRO A 1 209 ? 27.443 -12.789 -6.270 1.00 44.72 209 PRO A CA 1
ATOM 1664 C C . PRO A 1 209 ? 27.299 -11.264 -6.200 1.00 44.72 209 PRO A C 1
ATOM 1666 O O . PRO A 1 209 ? 28.205 -10.530 -6.584 1.00 44.72 209 PRO A O 1
ATOM 1669 N N . PHE A 1 210 ? 26.173 -10.765 -5.688 1.00 40.03 210 PHE A N 1
ATOM 1670 C CA . PHE A 1 210 ? 26.064 -9.368 -5.252 1.00 40.03 210 PHE A CA 1
ATOM 1671 C C . PHE A 1 210 ? 26.107 -9.307 -3.715 1.00 40.03 210 PHE A C 1
ATOM 1673 O O . PHE A 1 210 ? 25.081 -9.514 -3.064 1.00 40.03 210 PHE A O 1
ATOM 1680 N N . PRO A 1 211 ? 27.267 -9.005 -3.099 1.00 46.50 211 PRO A N 1
ATOM 1681 C CA . PRO A 1 211 ? 27.427 -9.037 -1.640 1.00 46.50 211 PRO A CA 1
ATOM 1682 C C . PRO A 1 211 ? 26.624 -7.948 -0.901 1.00 46.50 211 PRO A C 1
ATOM 1684 O O . PRO A 1 211 ? 26.381 -8.064 0.298 1.00 46.50 211 PRO A O 1
ATOM 1687 N N . HIS A 1 212 ? 26.150 -6.910 -1.597 1.00 41.53 212 HIS A N 1
ATOM 1688 C CA . HIS A 1 212 ? 25.431 -5.797 -0.967 1.00 41.53 212 HIS A CA 1
ATOM 1689 C C . HIS A 1 212 ? 23.937 -6.057 -0.725 1.00 41.53 212 HIS A C 1
ATOM 1691 O O . HIS A 1 212 ? 23.394 -5.545 0.250 1.00 41.53 212 HIS A O 1
ATOM 1697 N N . VAL A 1 213 ? 23.283 -6.893 -1.538 1.00 48.91 213 VAL A N 1
ATOM 1698 C CA . VAL A 1 213 ? 21.863 -7.247 -1.336 1.00 48.91 213 VAL A CA 1
ATOM 1699 C C . VAL A 1 213 ? 21.716 -8.258 -0.194 1.00 48.91 213 VAL A C 1
ATOM 1701 O O . VAL A 1 213 ? 20.781 -8.171 0.601 1.00 48.91 213 VAL A O 1
ATOM 1704 N N . PHE A 1 214 ? 22.704 -9.146 -0.038 1.00 44.25 214 PHE A N 1
ATOM 1705 C CA . PHE A 1 214 ? 22.773 -10.076 1.087 1.00 44.25 214 PHE A CA 1
ATOM 1706 C C . PHE A 1 214 ? 22.887 -9.354 2.430 1.00 44.25 214 PHE A C 1
ATOM 1708 O O . PHE A 1 214 ? 22.200 -9.742 3.365 1.00 44.25 214 PHE A O 1
ATOM 1715 N N . SER A 1 215 ? 23.663 -8.271 2.527 1.00 44.19 215 SER A N 1
ATOM 1716 C CA . SER A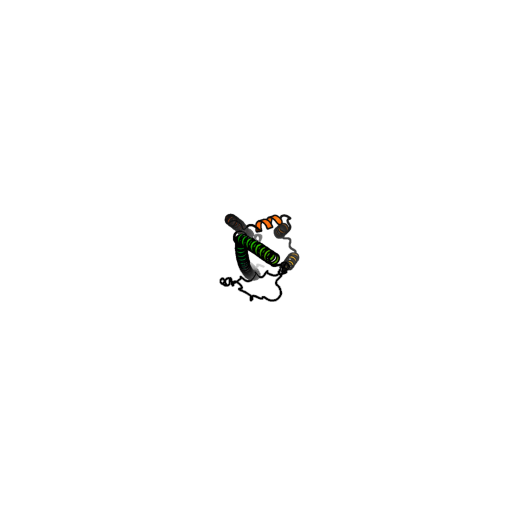 1 215 ? 23.811 -7.522 3.784 1.00 44.19 215 SER A CA 1
ATOM 1717 C C . SER A 1 215 ? 22.488 -6.910 4.269 1.00 44.19 215 SER A C 1
ATOM 1719 O O . SER A 1 215 ? 22.154 -7.015 5.446 1.00 44.19 215 SER A O 1
ATOM 1721 N N . CYS A 1 216 ? 21.671 -6.357 3.364 1.00 40.03 216 CYS A N 1
ATOM 1722 C CA . CYS A 1 216 ? 20.382 -5.754 3.724 1.00 40.03 216 CYS A CA 1
ATOM 1723 C C . CYS A 1 216 ? 19.321 -6.794 4.118 1.00 40.03 216 CYS A C 1
ATOM 1725 O O . CYS A 1 216 ? 18.574 -6.571 5.069 1.00 40.03 216 CYS A O 1
ATOM 1727 N N . ILE A 1 217 ? 19.278 -7.943 3.434 1.00 53.75 217 ILE A N 1
ATOM 1728 C CA . ILE A 1 217 ? 18.347 -9.032 3.772 1.00 53.75 217 ILE A CA 1
ATOM 1729 C C . ILE A 1 217 ? 18.783 -9.729 5.071 1.00 53.75 217 ILE A C 1
ATOM 1731 O O . ILE A 1 217 ? 17.939 -10.049 5.904 1.00 53.75 217 ILE A O 1
ATOM 1735 N N . PHE A 1 218 ? 20.090 -9.895 5.298 1.00 43.19 218 PHE A N 1
ATOM 1736 C CA . PHE A 1 218 ? 20.628 -10.480 6.530 1.00 43.19 218 PHE A CA 1
ATOM 1737 C C . PHE A 1 218 ? 20.439 -9.550 7.740 1.00 43.19 218 PHE A C 1
ATOM 1739 O O . PHE A 1 218 ? 20.140 -10.034 8.825 1.00 43.19 218 PHE A O 1
ATOM 1746 N N . LEU A 1 219 ? 20.515 -8.224 7.559 1.00 48.06 219 LEU A N 1
ATOM 1747 C CA . LEU A 1 219 ? 20.172 -7.234 8.593 1.00 48.06 219 LEU A CA 1
ATOM 1748 C C . LEU A 1 219 ? 18.678 -7.254 8.952 1.00 48.06 219 LEU A C 1
ATOM 1750 O O . LEU A 1 219 ? 18.338 -7.210 10.133 1.00 48.06 219 LEU A O 1
ATOM 1754 N N . LEU A 1 220 ? 17.788 -7.387 7.963 1.00 49.03 220 LEU A N 1
ATOM 1755 C CA . LEU A 1 220 ? 16.342 -7.531 8.191 1.00 49.03 220 LEU A CA 1
ATOM 1756 C C . LEU A 1 220 ? 15.983 -8.870 8.864 1.00 49.03 220 LEU A C 1
ATOM 1758 O O . LEU A 1 220 ? 15.109 -8.911 9.733 1.00 49.03 220 LEU A O 1
ATOM 1762 N N . ALA A 1 221 ? 16.695 -9.949 8.526 1.00 44.91 221 ALA A N 1
ATOM 1763 C CA . ALA A 1 221 ? 16.543 -11.259 9.161 1.00 44.91 221 ALA A CA 1
ATOM 1764 C C . ALA A 1 221 ? 17.122 -11.302 10.592 1.00 44.91 221 ALA A C 1
ATOM 1766 O O . ALA A 1 221 ? 16.546 -11.928 11.478 1.00 44.91 221 ALA A O 1
ATOM 1767 N N . HIS A 1 222 ? 18.221 -10.591 10.870 1.00 42.94 222 HIS A N 1
ATOM 1768 C CA . HIS A 1 222 ? 18.781 -10.502 12.225 1.00 42.94 222 HIS A CA 1
ATOM 1769 C C . HIS A 1 222 ? 17.962 -9.604 13.159 1.00 42.94 222 HIS A C 1
ATOM 1771 O O . HIS A 1 222 ? 17.899 -9.870 14.360 1.00 42.94 222 HIS A O 1
ATOM 1777 N N . LEU A 1 223 ? 17.295 -8.574 12.628 1.00 43.56 223 LEU A N 1
ATOM 1778 C CA . LEU A 1 223 ? 16.353 -7.750 13.395 1.00 43.56 223 LEU A CA 1
ATOM 1779 C C . LEU A 1 223 ? 15.094 -8.527 13.811 1.00 43.56 223 LEU A C 1
ATOM 1781 O O . LEU A 1 223 ? 14.494 -8.203 14.833 1.00 43.56 223 LEU A O 1
ATOM 1785 N N . SER A 1 224 ? 14.728 -9.580 13.076 1.00 43.94 224 SER A N 1
ATOM 1786 C CA . SER A 1 224 ? 13.590 -10.456 13.393 1.00 43.94 224 SER A CA 1
ATOM 1787 C C . SER A 1 224 ? 13.940 -11.632 14.320 1.00 43.94 224 SER A C 1
ATOM 1789 O O . SER A 1 224 ? 13.033 -12.250 14.871 1.00 43.94 224 SER A O 1
ATOM 1791 N N . PHE A 1 225 ? 15.229 -11.898 14.567 1.00 41.31 225 PHE A N 1
ATOM 1792 C CA . PHE A 1 225 ? 15.714 -12.991 15.431 1.00 41.31 225 PHE A CA 1
ATOM 1793 C C . PHE A 1 225 ? 16.545 -12.526 16.641 1.00 41.31 225 PHE A C 1
ATOM 1795 O O . PHE A 1 225 ? 17.241 -13.319 17.277 1.00 41.31 225 PHE A O 1
ATOM 1802 N N . SER A 1 226 ? 16.476 -11.242 16.993 1.00 35.25 226 SER A N 1
ATOM 1803 C CA . SER A 1 226 ? 17.149 -10.701 18.175 1.00 35.25 226 SER A CA 1
ATOM 1804 C C . SER A 1 226 ? 16.302 -10.901 19.448 1.00 35.25 226 SER A C 1
ATOM 1806 O O . SER A 1 226 ? 15.094 -10.647 19.420 1.00 35.25 226 SER A O 1
ATOM 1808 N N . PRO A 1 227 ? 16.893 -11.272 20.603 1.00 41.28 227 PRO A N 1
ATOM 1809 C CA . PRO A 1 227 ? 16.178 -11.452 21.876 1.00 41.28 227 PRO A CA 1
ATOM 1810 C C . PRO A 1 227 ? 15.609 -10.146 22.476 1.00 41.28 227 PRO A C 1
ATOM 1812 O O . PRO A 1 227 ? 15.063 -10.156 23.575 1.00 41.28 227 PRO A O 1
ATOM 1815 N N . PHE A 1 228 ? 15.680 -9.024 21.753 1.00 39.50 228 PHE A N 1
ATOM 1816 C CA . PHE A 1 228 ? 15.083 -7.730 22.112 1.00 39.50 228 PHE A CA 1
ATOM 1817 C C . PHE A 1 228 ? 13.581 -7.598 21.769 1.00 39.50 228 PHE A C 1
ATOM 1819 O O . PHE A 1 228 ? 12.981 -6.542 21.976 1.00 39.50 228 PHE A O 1
ATOM 1826 N N . SER A 1 229 ? 12.941 -8.688 21.331 1.00 42.50 229 SER A N 1
ATOM 1827 C CA . SER A 1 229 ? 11.502 -8.784 21.035 1.00 42.50 229 SER A CA 1
ATOM 1828 C C . SER A 1 229 ? 10.526 -8.289 22.137 1.00 42.50 229 SER A C 1
ATOM 1830 O O . SER A 1 229 ? 9.469 -7.754 21.779 1.00 42.50 229 SER A O 1
ATOM 1832 N N . PRO A 1 230 ? 10.829 -8.331 23.459 1.00 42.16 230 PRO A N 1
ATOM 1833 C CA . PRO A 1 230 ? 9.903 -7.765 24.444 1.00 42.16 230 PRO A CA 1
ATOM 1834 C C . PRO A 1 230 ? 9.908 -6.225 24.504 1.00 42.16 230 PRO A C 1
ATOM 1836 O O . PRO A 1 230 ? 8.920 -5.651 24.950 1.00 42.16 230 PRO A O 1
ATOM 1839 N N . LEU A 1 231 ? 10.951 -5.533 24.022 1.00 42.59 231 LEU A N 1
ATOM 1840 C CA . LEU A 1 231 ? 11.002 -4.059 24.040 1.00 42.59 231 LEU A CA 1
ATOM 1841 C C . LEU A 1 231 ? 10.246 -3.419 22.864 1.00 42.59 231 LEU A C 1
ATOM 1843 O O . LEU A 1 231 ? 9.601 -2.389 23.041 1.00 42.59 231 LEU A O 1
ATOM 1847 N N . LEU A 1 232 ? 10.236 -4.063 21.692 1.00 43.66 232 LEU A N 1
ATOM 1848 C CA . LEU A 1 232 ? 9.410 -3.634 20.552 1.00 43.66 232 LEU A CA 1
ATOM 1849 C C . LEU A 1 232 ? 7.910 -3.865 20.795 1.00 43.66 232 LEU A C 1
ATOM 1851 O O . LEU A 1 232 ? 7.079 -3.067 20.365 1.00 43.66 232 LEU A O 1
ATOM 1855 N N . SER A 1 233 ? 7.570 -4.915 21.545 1.00 41.50 233 SER A N 1
ATOM 1856 C CA . SER A 1 233 ? 6.190 -5.187 21.966 1.00 41.50 233 SER A CA 1
ATOM 1857 C C . SER A 1 233 ? 5.685 -4.160 22.992 1.00 41.50 233 SER A C 1
ATOM 1859 O O . SER A 1 233 ? 4.500 -3.840 23.006 1.00 41.50 233 SER A O 1
ATOM 1861 N N . LEU A 1 234 ? 6.583 -3.586 23.803 1.00 39.84 234 LEU A N 1
ATOM 1862 C CA . LEU A 1 234 ? 6.275 -2.514 24.760 1.00 39.84 234 LEU A CA 1
ATOM 1863 C C . LEU A 1 234 ? 6.076 -1.145 24.085 1.00 39.84 234 LEU A C 1
ATOM 1865 O O . LEU A 1 234 ? 5.258 -0.355 24.550 1.00 39.84 234 LEU A O 1
ATOM 1869 N N . LEU A 1 235 ? 6.747 -0.889 22.957 1.00 41.97 235 LEU A N 1
ATOM 1870 C CA . LEU A 1 235 ? 6.526 0.308 22.130 1.00 41.97 235 LEU A CA 1
ATOM 1871 C C . LEU A 1 235 ? 5.187 0.289 21.374 1.00 41.97 235 LEU A C 1
ATOM 1873 O O . LEU A 1 235 ? 4.679 1.344 21.021 1.00 41.97 235 LEU A O 1
ATOM 1877 N N . CYS A 1 236 ? 4.579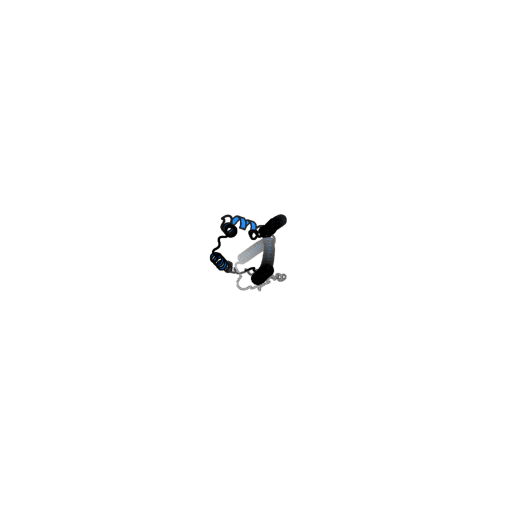 -0.884 21.172 1.00 40.72 236 CYS A N 1
ATOM 1878 C CA . CYS A 1 236 ? 3.254 -1.011 20.548 1.00 40.72 236 CYS A CA 1
ATOM 1879 C C . CYS A 1 236 ? 2.081 -0.854 21.539 1.00 40.72 236 CYS A C 1
ATOM 1881 O O . CYS A 1 236 ? 0.925 -0.899 21.124 1.00 40.72 236 CYS A O 1
ATOM 1883 N N . LEU A 1 237 ? 2.361 -0.695 22.838 1.00 38.72 237 LEU A N 1
ATOM 1884 C CA . LEU A 1 237 ? 1.359 -0.576 23.909 1.00 38.72 237 LEU A CA 1
ATOM 1885 C C . LEU A 1 237 ? 1.068 0.871 24.329 1.00 38.72 237 LEU A C 1
ATOM 1887 O O . LEU A 1 237 ? 0.126 1.104 25.082 1.00 38.72 237 LEU A O 1
ATOM 1891 N N . PHE A 1 238 ? 1.826 1.838 23.816 1.00 40.25 238 PHE A N 1
ATOM 1892 C CA . PHE A 1 238 ? 1.555 3.257 24.007 1.00 40.25 238 PHE A CA 1
ATOM 1893 C C . PHE A 1 238 ? 1.397 3.922 22.638 1.00 40.25 238 PHE A C 1
ATOM 1895 O O . PHE A 1 238 ? 2.307 3.812 21.816 1.00 40.25 23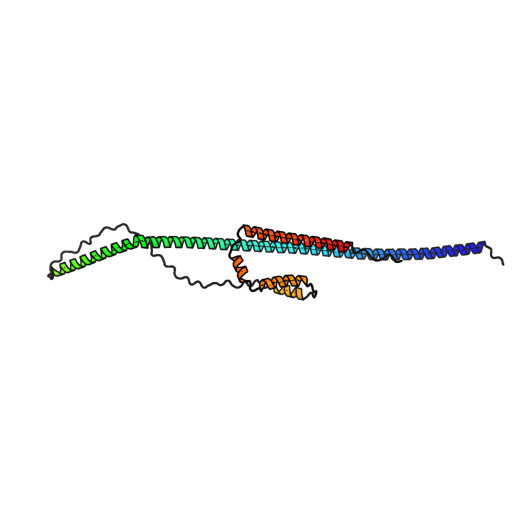8 PHE A O 1
ATOM 1902 N N . PRO A 1 239 ? 0.264 4.591 22.351 1.00 41.12 239 PRO A N 1
ATOM 1903 C CA . PRO A 1 239 ? 0.190 5.436 21.170 1.00 41.12 239 PRO A CA 1
ATOM 1904 C C . PRO A 1 239 ? 1.277 6.517 21.299 1.00 41.12 239 PRO A C 1
ATOM 1906 O O . PRO A 1 239 ? 1.410 7.088 22.389 1.00 41.12 239 PRO A O 1
ATOM 1909 N N . PRO A 1 240 ? 2.070 6.783 20.246 1.00 43.34 240 PRO A N 1
ATOM 1910 C CA . PRO A 1 240 ? 3.030 7.874 20.284 1.00 43.34 240 PRO A CA 1
ATOM 1911 C C . PRO A 1 240 ? 2.267 9.160 20.604 1.00 43.34 240 PRO A C 1
ATOM 1913 O O . PRO A 1 240 ? 1.198 9.426 20.051 1.00 43.34 240 PRO A O 1
ATOM 1916 N N . THR A 1 241 ? 2.781 9.943 21.547 1.00 52.53 241 THR A N 1
ATOM 1917 C CA . THR A 1 241 ? 2.295 11.308 21.742 1.00 52.53 241 THR A CA 1
ATOM 1918 C C . THR A 1 241 ? 2.526 12.095 20.452 1.00 52.53 241 THR A C 1
ATOM 1920 O O . THR A 1 241 ? 3.452 11.798 19.701 1.00 52.53 241 THR A O 1
ATOM 1923 N N . GLN A 1 242 ? 1.686 13.096 20.189 1.00 52.75 242 GLN A N 1
ATOM 1924 C CA . GLN A 1 242 ? 1.669 13.871 18.938 1.00 52.75 242 GLN A CA 1
ATOM 1925 C C . GLN A 1 242 ? 3.054 14.435 18.537 1.00 52.75 242 GLN A C 1
ATOM 1927 O O . GLN A 1 242 ? 3.344 14.578 17.353 1.00 52.75 242 GLN A O 1
ATOM 1932 N N . ASP A 1 243 ? 3.937 14.659 19.516 1.00 48.78 243 ASP A N 1
ATOM 1933 C CA . ASP A 1 243 ? 5.325 15.089 19.308 1.00 48.78 243 ASP A CA 1
ATOM 1934 C C . ASP A 1 243 ? 6.255 13.973 18.774 1.00 48.78 243 ASP A C 1
ATOM 1936 O O . ASP A 1 243 ? 7.146 14.244 17.975 1.00 48.78 243 ASP A O 1
ATOM 1940 N N . GLN A 1 244 ? 6.037 12.703 19.141 1.00 49.88 244 GLN A N 1
ATOM 1941 C CA . GLN A 1 244 ? 6.831 11.567 18.638 1.00 49.88 244 GLN A CA 1
ATOM 1942 C C . GLN A 1 244 ? 6.467 11.180 17.201 1.00 49.88 244 GLN A C 1
ATOM 1944 O O . GLN A 1 244 ? 7.313 10.677 16.465 1.00 49.88 244 GLN A O 1
ATOM 1949 N N . GLU A 1 245 ? 5.221 11.408 16.789 1.00 54.47 245 GLU A N 1
ATOM 1950 C CA . GLU A 1 245 ? 4.778 11.134 15.419 1.00 54.47 245 GLU A CA 1
ATOM 1951 C C . GLU A 1 245 ? 5.435 12.110 14.426 1.00 54.47 245 GLU A C 1
ATOM 1953 O O . GLU A 1 245 ? 5.914 11.687 13.372 1.00 54.47 245 GLU A O 1
ATOM 1958 N N . ALA A 1 246 ? 5.587 13.379 14.824 1.00 60.44 246 ALA A N 1
ATOM 1959 C CA . ALA A 1 246 ? 6.303 14.396 14.056 1.00 60.44 246 ALA A CA 1
ATOM 1960 C C . ALA A 1 246 ? 7.808 14.093 13.921 1.00 60.44 246 ALA A C 1
ATOM 1962 O O . ALA A 1 246 ? 8.369 14.251 12.836 1.00 60.44 246 ALA A O 1
ATOM 1963 N N . ASP A 1 247 ? 8.458 13.604 14.981 1.00 62.69 247 ASP A N 1
ATOM 1964 C CA . ASP A 1 247 ? 9.879 13.230 14.944 1.00 62.69 247 ASP A CA 1
ATOM 1965 C C . ASP A 1 247 ? 10.141 12.005 14.052 1.00 62.69 247 ASP A C 1
ATOM 1967 O O . ASP A 1 247 ? 11.142 11.950 13.331 1.00 62.69 247 ASP A O 1
ATOM 1971 N N . ILE A 1 248 ? 9.226 11.030 14.050 1.00 66.19 248 ILE A N 1
ATOM 1972 C CA . ILE A 1 248 ? 9.311 9.846 13.183 1.00 66.19 248 ILE A CA 1
ATOM 1973 C C . ILE A 1 248 ? 9.092 10.235 11.716 1.00 66.19 248 ILE A C 1
ATOM 1975 O O . ILE A 1 248 ? 9.825 9.769 10.840 1.00 66.19 248 ILE A O 1
ATOM 1979 N N . GLU A 1 249 ? 8.129 11.113 11.434 1.00 69.19 249 GLU A N 1
ATOM 1980 C CA . GLU A 1 249 ? 7.863 11.607 10.081 1.00 69.19 249 GLU A CA 1
ATOM 1981 C C . GLU A 1 249 ? 9.016 12.480 9.557 1.00 69.19 249 GLU A C 1
ATOM 1983 O O . GLU A 1 249 ? 9.436 12.340 8.403 1.00 69.19 249 GLU A O 1
ATOM 1988 N N . LEU A 1 250 ? 9.612 13.314 10.415 1.00 75.00 250 LEU A N 1
ATOM 1989 C CA . LEU A 1 250 ? 10.793 14.112 10.087 1.00 75.00 250 LEU A CA 1
ATOM 1990 C C . LEU A 1 250 ? 12.011 13.224 9.799 1.00 75.00 250 LEU A C 1
ATOM 1992 O O . LEU A 1 250 ? 12.728 13.458 8.822 1.00 75.00 250 LEU A O 1
ATOM 1996 N N . LEU A 1 251 ? 12.235 12.177 10.599 1.00 79.19 251 LEU A N 1
ATOM 1997 C CA . LEU A 1 251 ? 13.328 11.227 10.388 1.00 79.19 251 LEU A CA 1
ATOM 1998 C C . LEU A 1 251 ? 13.142 10.431 9.088 1.00 79.19 251 LEU A C 1
ATOM 2000 O O . LEU A 1 251 ? 14.089 10.298 8.311 1.00 79.19 251 LEU A O 1
ATOM 2004 N N . ALA A 1 252 ? 11.923 9.959 8.813 1.00 74.44 252 ALA A N 1
ATOM 2005 C CA . ALA A 1 252 ? 11.595 9.240 7.584 1.00 74.44 252 ALA A CA 1
ATOM 2006 C C . ALA A 1 252 ? 11.795 10.119 6.340 1.00 74.44 252 ALA A C 1
ATOM 2008 O O . ALA A 1 252 ? 12.426 9.688 5.372 1.00 74.44 252 ALA A O 1
ATOM 2009 N N . ASN A 1 253 ? 11.341 11.374 6.387 1.00 74.69 253 ASN A N 1
ATOM 2010 C CA . ASN A 1 253 ? 11.541 12.332 5.301 1.00 74.69 253 ASN A CA 1
ATOM 2011 C C . ASN A 1 253 ? 13.023 12.672 5.101 1.00 74.69 253 ASN A C 1
ATOM 2013 O O . ASN A 1 253 ? 13.490 12.738 3.964 1.00 74.69 253 ASN A O 1
ATOM 2017 N N . THR A 1 254 ? 13.791 12.808 6.183 1.00 85.12 254 THR A N 1
ATOM 2018 C CA . THR A 1 254 ? 15.230 13.098 6.111 1.00 85.12 254 THR A CA 1
ATOM 2019 C C . THR A 1 254 ? 16.015 11.940 5.488 1.00 85.12 254 THR A C 1
ATOM 2021 O O . THR A 1 254 ? 16.882 12.158 4.640 1.00 85.12 254 THR A O 1
ATOM 2024 N N . GLU A 1 255 ? 15.716 10.696 5.865 1.00 78.19 255 GLU A N 1
ATOM 2025 C CA . GLU A 1 255 ? 16.373 9.519 5.284 1.00 78.19 255 GLU A CA 1
ATOM 2026 C C . GLU A 1 255 ? 15.944 9.272 3.829 1.00 78.19 255 GLU A C 1
ATOM 2028 O O . GLU A 1 255 ? 16.781 8.934 2.986 1.00 78.19 255 GLU A O 1
ATOM 2033 N N . MET A 1 256 ? 14.677 9.530 3.491 1.00 79.62 256 MET A N 1
ATOM 2034 C CA . MET A 1 256 ? 14.195 9.491 2.109 1.00 79.62 256 MET A CA 1
ATOM 2035 C C . MET A 1 256 ? 14.908 10.533 1.233 1.00 79.62 256 MET A C 1
ATOM 2037 O O . MET A 1 256 ? 15.358 10.200 0.135 1.00 79.62 256 MET A O 1
ATOM 2041 N N . GLN A 1 257 ? 15.102 11.757 1.736 1.00 80.56 257 GLN A N 1
ATOM 2042 C CA . GLN A 1 257 ? 15.839 12.819 1.044 1.00 80.56 257 GLN A CA 1
ATOM 2043 C C . GLN A 1 257 ? 17.299 12.411 0.777 1.00 80.56 257 GLN A C 1
ATOM 2045 O O . GLN A 1 257 ? 17.779 12.510 -0.354 1.00 80.56 257 GLN A O 1
ATOM 2050 N N . LYS A 1 258 ? 17.993 11.860 1.785 1.00 83.19 258 LYS A N 1
ATOM 2051 C CA . LYS A 1 258 ? 19.368 11.345 1.634 1.00 83.19 258 LYS A CA 1
ATOM 2052 C C . LYS A 1 258 ? 19.450 10.202 0.623 1.00 83.19 258 LYS A C 1
ATOM 2054 O O . LYS A 1 258 ? 20.439 10.083 -0.103 1.00 83.19 258 LYS A O 1
ATOM 2059 N N . CYS A 1 259 ? 18.437 9.337 0.576 1.00 74.50 259 CYS A N 1
ATOM 2060 C CA . CYS A 1 259 ? 18.365 8.256 -0.402 1.00 74.50 259 CYS A CA 1
ATOM 2061 C C . CYS A 1 259 ? 18.219 8.808 -1.829 1.00 74.50 259 CYS A C 1
ATOM 2063 O O . CYS A 1 259 ? 18.936 8.375 -2.736 1.00 74.50 259 CYS A O 1
ATOM 2065 N N . LEU A 1 260 ? 17.361 9.817 -2.008 1.00 81.44 260 LEU A N 1
ATOM 2066 C CA . LEU A 1 260 ? 17.143 10.487 -3.287 1.00 81.44 260 LEU A CA 1
ATOM 2067 C C . LEU A 1 260 ? 18.423 11.168 -3.800 1.00 81.44 260 LEU A C 1
ATOM 2069 O O . LEU A 1 260 ? 18.799 10.977 -4.957 1.00 81.44 260 LEU A O 1
ATOM 2073 N N . GLU A 1 261 ? 19.141 11.886 -2.932 1.00 83.69 261 GLU A N 1
ATOM 2074 C CA . GLU A 1 261 ? 20.418 12.531 -3.269 1.00 83.69 261 GLU A CA 1
ATOM 2075 C C . GLU A 1 261 ? 21.493 11.514 -3.669 1.00 83.69 261 GLU A C 1
ATOM 2077 O O . GLU A 1 261 ? 22.210 11.708 -4.654 1.00 83.69 261 GLU A O 1
ATOM 2082 N N . ARG A 1 262 ? 21.592 10.387 -2.949 1.00 80.50 262 ARG A N 1
ATOM 2083 C CA . ARG A 1 262 ? 22.513 9.298 -3.314 1.00 80.50 262 ARG A CA 1
ATOM 2084 C C . ARG A 1 262 ? 22.161 8.705 -4.673 1.00 80.50 262 ARG A C 1
ATOM 2086 O O . ARG A 1 262 ? 23.065 8.447 -5.466 1.00 80.50 262 ARG A O 1
ATOM 2093 N N . HIS A 1 263 ? 20.875 8.521 -4.963 1.00 77.88 263 HIS A N 1
ATOM 2094 C CA . HIS A 1 263 ? 20.433 7.997 -6.251 1.00 77.88 263 HIS A CA 1
ATOM 2095 C C . HIS A 1 263 ? 20.748 8.964 -7.400 1.00 77.88 263 HIS A C 1
ATOM 2097 O O . HIS A 1 263 ? 21.306 8.544 -8.412 1.00 77.88 263 HIS A O 1
ATOM 2103 N N . GLN A 1 264 ? 20.480 10.261 -7.230 1.00 80.25 264 GLN A N 1
ATOM 2104 C CA . GLN A 1 264 ? 20.829 11.282 -8.223 1.00 80.25 264 GLN A CA 1
ATOM 2105 C C . GLN A 1 264 ? 22.343 11.359 -8.454 1.00 80.25 264 GLN A C 1
ATOM 2107 O O . GLN A 1 264 ? 22.788 11.413 -9.599 1.00 80.25 264 GLN A O 1
ATOM 2112 N N . LYS A 1 265 ? 23.152 11.279 -7.391 1.00 82.94 265 LYS A N 1
ATOM 2113 C CA . LYS A 1 265 ? 24.616 11.264 -7.500 1.00 82.94 265 LYS A CA 1
ATOM 2114 C C . LYS A 1 265 ? 25.127 10.047 -8.276 1.00 82.94 265 LYS A C 1
ATOM 2116 O O . LYS A 1 265 ? 26.028 10.190 -9.098 1.00 82.94 265 LYS A O 1
ATOM 2121 N N . LEU A 1 266 ? 24.531 8.874 -8.059 1.00 75.56 266 LEU A N 1
ATOM 2122 C CA . LEU A 1 266 ? 24.853 7.662 -8.815 1.00 75.56 266 LEU A CA 1
ATOM 2123 C C . LEU A 1 266 ? 24.436 7.772 -10.289 1.00 75.56 266 LEU A C 1
ATOM 2125 O O . LEU A 1 266 ? 25.187 7.337 -11.156 1.00 75.56 266 LEU A O 1
ATOM 2129 N N . GLN A 1 267 ? 23.294 8.397 -10.594 1.00 75.31 267 GLN A N 1
ATOM 2130 C CA . GLN A 1 267 ? 22.893 8.664 -11.982 1.00 75.31 267 GLN A CA 1
ATOM 2131 C C . GLN A 1 267 ? 23.855 9.633 -12.681 1.00 75.31 267 GLN A C 1
ATOM 2133 O O . GLN A 1 267 ? 24.267 9.374 -13.810 1.00 75.31 267 GLN A O 1
ATOM 2138 N N . PHE A 1 268 ? 24.279 10.703 -12.004 1.00 78.19 268 PHE A N 1
ATOM 2139 C CA . PHE A 1 268 ? 25.278 11.634 -12.539 1.00 78.19 268 PHE A CA 1
ATOM 2140 C C . PHE A 1 268 ? 26.638 10.964 -12.768 1.00 78.19 268 PHE A C 1
ATOM 2142 O O . PHE A 1 268 ? 27.254 11.184 -13.809 1.00 78.19 268 PHE A O 1
ATOM 2149 N N . GLN A 1 269 ? 27.084 10.104 -11.848 1.00 75.00 269 GLN A N 1
ATOM 2150 C CA . GLN A 1 269 ? 28.320 9.335 -12.017 1.00 75.00 269 GLN A CA 1
ATOM 2151 C C . GLN A 1 269 ? 28.228 8.317 -13.158 1.00 75.00 269 GLN A C 1
ATOM 2153 O O . GLN A 1 269 ? 29.193 8.158 -13.899 1.00 75.00 269 GLN A O 1
ATOM 2158 N N . ALA A 1 270 ? 27.080 7.660 -13.344 1.00 68.62 270 ALA A N 1
ATOM 2159 C CA . ALA A 1 270 ? 26.870 6.755 -14.471 1.00 68.62 270 ALA A CA 1
ATOM 2160 C C . ALA A 1 270 ? 26.913 7.505 -15.813 1.00 68.62 270 ALA A C 1
ATOM 2162 O O . ALA A 1 270 ? 27.536 7.034 -16.760 1.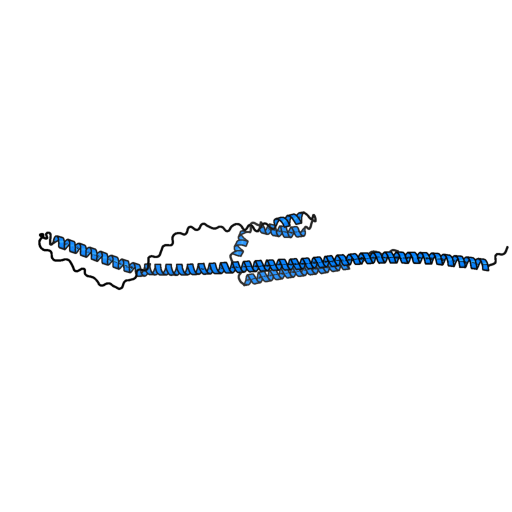00 68.62 270 ALA A O 1
ATOM 2163 N N . LEU A 1 271 ? 26.316 8.699 -15.885 1.00 66.50 271 LEU A N 1
ATOM 2164 C CA . LEU A 1 271 ? 26.348 9.543 -17.083 1.00 66.50 271 LEU A CA 1
ATOM 2165 C C . LEU A 1 271 ? 27.751 10.101 -17.374 1.00 66.50 271 LEU A C 1
ATOM 2167 O O . LEU A 1 271 ? 28.160 10.130 -18.532 1.00 66.50 271 LEU A O 1
ATOM 2171 N N . GLN A 1 272 ? 28.518 10.482 -16.347 1.00 69.50 272 GLN A N 1
ATOM 2172 C CA . GLN A 1 272 ? 29.925 10.878 -16.503 1.00 69.50 272 GLN A CA 1
ATOM 2173 C C . GLN A 1 272 ? 30.816 9.704 -16.915 1.00 69.50 272 GLN A C 1
ATOM 2175 O O . GLN A 1 272 ? 31.636 9.860 -17.811 1.00 69.50 272 GLN A O 1
ATOM 2180 N N . GLY A 1 273 ? 30.606 8.514 -16.347 1.00 64.00 273 GLY A N 1
ATOM 2181 C CA . GLY A 1 273 ? 31.315 7.301 -16.755 1.00 64.00 273 GLY A CA 1
ATOM 2182 C C . GLY A 1 273 ? 31.059 6.920 -18.215 1.00 64.00 273 GLY A C 1
ATOM 2183 O O . GLY A 1 273 ? 31.940 6.364 -18.855 1.00 64.00 273 GLY A O 1
ATOM 2184 N N . ILE A 1 274 ? 29.892 7.262 -18.770 1.00 54.84 274 ILE A N 1
ATOM 2185 C CA . ILE A 1 274 ? 29.584 7.090 -20.199 1.00 54.84 274 ILE A CA 1
ATOM 2186 C C . ILE A 1 274 ? 30.256 8.181 -21.055 1.00 54.84 274 ILE A C 1
ATOM 2188 O O . ILE A 1 274 ? 30.666 7.900 -22.178 1.00 54.84 274 ILE A O 1
ATOM 2192 N N . ALA A 1 275 ? 30.408 9.404 -20.537 1.00 53.12 275 ALA A N 1
ATOM 2193 C CA . ALA A 1 275 ? 31.061 10.515 -21.238 1.00 53.12 275 ALA A CA 1
ATOM 2194 C C . ALA A 1 275 ? 32.604 10.434 -21.236 1.00 53.12 275 ALA A C 1
ATOM 2196 O O . ALA A 1 275 ? 33.237 10.882 -22.192 1.00 53.12 275 ALA A O 1
ATOM 2197 N N . ASP A 1 276 ? 33.207 9.839 -20.200 1.00 47.72 276 ASP A N 1
ATOM 2198 C CA . ASP A 1 276 ? 34.663 9.651 -20.075 1.00 47.72 276 ASP A CA 1
ATOM 2199 C C . ASP A 1 276 ? 35.192 8.418 -20.826 1.00 47.72 276 ASP A C 1
ATOM 2201 O O . ASP A 1 276 ? 36.406 8.271 -21.004 1.00 47.72 276 ASP A O 1
ATOM 2205 N N . VAL A 1 277 ? 34.309 7.566 -21.362 1.00 50.28 277 VAL A N 1
ATOM 2206 C CA . VAL A 1 277 ? 34.681 6.591 -22.396 1.00 50.28 277 VAL A CA 1
ATOM 2207 C C . VAL A 1 277 ? 34.873 7.355 -23.709 1.00 50.28 277 VAL A C 1
ATOM 2209 O O . VAL A 1 277 ? 34.040 7.344 -24.614 1.00 50.28 277 VAL A O 1
ATOM 2212 N N . ARG A 1 278 ? 36.007 8.059 -23.816 1.00 43.16 278 ARG A N 1
ATOM 2213 C CA . ARG A 1 278 ? 36.526 8.510 -25.108 1.00 43.16 278 ARG A CA 1
ATOM 2214 C C . ARG A 1 278 ? 36.672 7.290 -26.025 1.00 43.16 278 ARG A C 1
ATOM 2216 O O . ARG A 1 278 ? 37.182 6.263 -25.575 1.00 43.16 278 ARG A O 1
ATOM 2223 N N . PRO A 1 279 ? 36.330 7.407 -27.317 1.00 45.47 279 PRO A N 1
ATOM 2224 C CA . PRO A 1 279 ? 36.704 6.417 -28.312 1.00 45.47 279 PRO A CA 1
ATOM 2225 C C . PRO A 1 279 ? 38.226 6.466 -28.497 1.00 45.47 279 PRO A C 1
ATOM 2227 O O . PRO A 1 279 ? 38.762 7.190 -29.331 1.00 45.47 279 PRO A O 1
ATOM 2230 N N . SER A 1 280 ? 38.956 5.717 -27.677 1.00 47.09 280 SER A N 1
ATOM 2231 C CA . SER A 1 280 ? 40.312 5.297 -27.996 1.00 47.09 280 SER A CA 1
ATOM 2232 C C . SER A 1 280 ? 40.197 4.141 -28.981 1.00 47.09 280 SER A C 1
ATOM 2234 O O . SER A 1 280 ? 40.001 3.014 -28.546 1.00 47.09 280 SER A O 1
ATOM 2236 N N . VAL A 1 281 ? 40.228 4.435 -30.281 1.00 47.06 281 VAL A N 1
ATOM 2237 C CA . VAL A 1 281 ? 40.853 3.644 -31.361 1.00 47.06 281 VAL A CA 1
ATOM 2238 C C . VAL A 1 281 ? 40.586 4.383 -32.685 1.00 47.06 281 VAL A C 1
ATOM 2240 O O . VAL A 1 281 ? 39.466 4.821 -32.927 1.00 47.06 281 VAL A O 1
ATOM 2243 N N . CYS A 1 282 ? 41.643 4.489 -33.502 1.00 41.94 282 CYS A N 1
ATOM 2244 C CA . CYS A 1 282 ? 41.745 5.023 -34.876 1.00 41.94 282 CYS A CA 1
ATOM 2245 C C . CYS A 1 282 ? 42.462 6.378 -35.043 1.00 41.94 282 CYS A C 1
ATOM 2247 O O . CYS A 1 282 ? 41.953 7.277 -35.697 1.00 41.94 282 CYS A O 1
ATOM 2249 N N . LEU A 1 283 ? 43.694 6.484 -34.533 1.00 40.97 283 LEU A N 1
ATOM 2250 C CA . LEU A 1 283 ? 44.761 7.284 -35.159 1.00 40.97 283 LEU A CA 1
ATOM 2251 C C . LEU A 1 283 ? 46.075 6.492 -35.066 1.00 40.97 283 LEU A C 1
ATOM 2253 O O . LEU A 1 283 ? 46.938 6.761 -34.235 1.00 40.97 283 LEU A O 1
ATOM 2257 N N . SER A 1 284 ? 46.177 5.454 -35.891 1.00 43.25 284 SER A N 1
ATOM 2258 C CA . SER A 1 284 ? 47.445 4.832 -36.279 1.00 43.25 284 SER A CA 1
ATOM 2259 C C . SER A 1 284 ? 47.250 4.079 -37.596 1.00 43.25 284 SER A C 1
ATOM 2261 O O . SER A 1 284 ? 47.175 2.852 -37.603 1.00 43.25 284 SER A O 1
ATOM 2263 N N . MET A 1 285 ? 47.104 4.836 -38.682 1.00 36.75 285 MET A N 1
ATOM 2264 C CA . MET A 1 285 ? 47.583 4.534 -40.036 1.00 36.75 285 MET A CA 1
ATOM 2265 C C . MET A 1 285 ? 47.781 5.862 -40.757 1.00 36.75 285 MET A C 1
ATOM 2267 O O . MET A 1 285 ? 46.903 6.737 -40.586 1.00 36.75 285 MET A O 1
#

pLDDT: mean 71.02, std 24.87, range [32.56, 98.38]

Secondary structure (DSSP, 8-state):
----HHHHHHHHHHHHHHHHHHHHHHHHHHHHHHHHHHHHHHHHHHHHHHHHHHHHHHHHHHHHHHHHHHHHHHHHHHHHHHHHHHHHHHHHHHHHHHHHHHHHHHHHHHHIIIIIHHHHHHHHHHHHHHHHHHHHHHHHHHHH-----SS------------------PPPP--PPP-------PPPP-GGGTTSHHHHHHHTTS----HHHHHHHHHHHHHHSSTTHHHHHHHTSSPPPHHHHHHHHHHHHHHHHHHHHHHHHHHHHHHHHHHS---------

Foldseek 3Di:
DDDDPVVVVVVVVVVVVVVVVVVVVVVVVVVVVVVVVVVVVVVVVVVVVVVVVVVVVVVVVVVVVVVVVVVVVVVVVVVVVVVVVVVVVVVVVVVVVVVVVVVVVVVVVVCCVPPVVVVVVVVVVVVVVVVVVVVVVVVVVCVVDVDDPPPDDDDDDDPPPPDDDPPPPDDPDPDDPDPPPDDDPDPPDDPPPPPCVVVVVVVVVPPDDDPVVVVVVVVVVVVVVDPCVVVVVVVVVDDDDPVVVVVVVVVVVVVVVVVVVVVVVVVVVVVVVVVVPDPPDDDDD

Radius of gyration: 54.52 Å; chains: 1; bounding box: 141×43×169 Å

InterPro domains:
  IPR029236 Protein of unknown function DUF4618 [PF15397] (12-135)
  IPR029236 Protein of unknown function DUF4618 [PTHR28574] (2-139)

Organism: Xenopus laevis (NCBI:txid8355)

Sequence (285 aa):
MSTSPLTNGSNHLQSLCHRLEETNTALLWRMMEEEELAMKSASQQLGQYSRTGNISQAVLSWRECQQQDAQKDLRKLREQREECLQGLRLQIQACNEELHRAQENLQRLREYQDRQQPMFLLQIADLQRQILRYNQANKVLLLICPNPSPSSLPLPLPLVICSPGPPLSLPPPPSLPLPLNTPPIFPPANPNLTPLLPYLTFIFSLGHPFPHVFSCIFLLAHLSFSPFSPLLSLLCLFPPTQDQEADIELLANTEMQKCLERHQKLQFQALQGIADVRPSVCLSM